Protein AF-X0X5X4-F1 (afdb_monomer)

Radius of gyration: 21.19 Å; Cα contacts (8 Å, |Δi|>4): 234; chains: 1; bounding box: 70×45×51 Å

Foldseek 3Di:
DVVLLVVLLVVLLVLLCCVLVVLLVVLVPDPPPDDDVCVVVVVVVVVVSVLSLVCLAPPNVLLVLLVSCLVSVLLSLLLVLLCVQLVCLVVCVVVVQVVDPPCVVVVVVVSLVVSLVVSLVSSVSSNVSSVVSSVVSNCVPPVDHDPVPDDPVSVVLSVLSSVLSSVLSSVLSVQLNVQSVVVSHSCRSNVVSVCLVVVLVVLCLVQCPPPDPSVCVNCPHSVNVSVVSSQSSGDPPHGDCPPDPDSD

Mean predicted aligned error: 7.36 Å

Sequence (248 aa):
KRRMTWILLAVLIGWFCITTVGGYTNVSRGPDDRPAAEFEREFESLEEWEASKAAFQFPLAFPHIFSIAQGIGTVLLIILVAAMVGNEYRWGTVGQMLTRRGARFYYLGAKLLALIIVALIGLVFSLIVGVIIISITSSLLTGSINWAFISTSFVWEVVLMFGRTIFGLLPYMLLAAMLAIIGRSALAGTAGGLVCYFVEGIASAILGGGSGWSGRIPHYLISHNVYAIMSLNQLNGVAFGAAPMGFG

InterPro domains:
  IPR024295 Protein of unknown function DUF2705 [PF10920] (64-238)

pLDDT: mean 85.03, std 13.85, range [31.19, 97.81]

Secondary structure (DSSP, 8-state):
-THHHHHHHHHHHHHHHHHHHHHHHHHHS-STTS-GGGHHHHHHHHHHHHHHHHHTSTTTHHHHHHHHHHHHHHHHHHHHHHHHHHHHHHTTHHHHHHTSTT-HHHHHHHHHHHHHHHHHHHHHHHHHHHHHHHHHHHHHHHSS---TT--HHHHHHHHHHHHHHHHHHHHHHHHHHHHHHHTTSHHHHHHHHHHHHHHHHHHHHHHHT--TTGGGGGGGSHHHHHHHHHTT--BTTB-TT-S--S--

Organism: NCBI:txid412755

Structure (mmCIF, N/CA/C/O backbone):
data_AF-X0X5X4-F1
#
_entry.id   AF-X0X5X4-F1
#
loop_
_atom_site.group_PDB
_atom_site.id
_atom_site.type_symbol
_atom_site.label_atom_id
_atom_site.label_alt_id
_atom_site.label_comp_id
_atom_site.label_asym_id
_atom_site.label_entity_id
_atom_site.label_seq_id
_atom_site.pdbx_PDB_ins_code
_atom_site.Cartn_x
_atom_site.Cartn_y
_atom_site.Cartn_z
_atom_site.occupancy
_atom_site.B_iso_or_equiv
_atom_site.auth_seq_id
_atom_site.auth_comp_id
_atom_site.auth_asym_id
_atom_site.auth_atom_id
_atom_site.pdbx_PDB_model_num
ATOM 1 N N . LYS A 1 1 ? -11.820 20.284 8.842 1.00 59.59 1 LYS A N 1
ATOM 2 C CA . LYS A 1 1 ? -11.737 18.816 8.610 1.00 59.59 1 LYS A CA 1
ATOM 3 C C . LYS A 1 1 ? -11.224 18.429 7.214 1.00 59.59 1 LYS A C 1
ATOM 5 O O . LYS A 1 1 ? -10.404 17.531 7.160 1.00 59.59 1 LYS A O 1
ATOM 10 N N . ARG A 1 2 ? -11.578 19.129 6.116 1.00 65.06 2 ARG A N 1
ATOM 11 C CA . ARG A 1 2 ? -11.062 18.837 4.750 1.00 65.06 2 ARG A CA 1
ATOM 12 C C . ARG A 1 2 ? -9.529 18.863 4.601 1.00 65.06 2 ARG A C 1
ATOM 14 O O . ARG A 1 2 ? -9.002 18.178 3.741 1.00 65.06 2 ARG A O 1
ATOM 21 N N . ARG A 1 3 ? -8.811 19.600 5.459 1.00 81.50 3 ARG A N 1
ATOM 22 C CA . ARG A 1 3 ? -7.342 19.720 5.405 1.00 81.50 3 ARG A CA 1
ATOM 23 C C . ARG A 1 3 ? -6.602 18.383 5.563 1.00 81.50 3 ARG A C 1
ATOM 25 O O . ARG A 1 3 ? -5.551 18.224 4.969 1.00 81.50 3 ARG A O 1
ATOM 32 N N . MET A 1 4 ? -7.156 17.416 6.300 1.00 82.38 4 MET A N 1
ATOM 33 C CA . MET A 1 4 ? -6.465 16.144 6.552 1.00 82.38 4 MET A CA 1
ATOM 34 C C . MET A 1 4 ? -6.366 15.266 5.297 1.00 82.38 4 MET A C 1
ATOM 36 O O . MET A 1 4 ? -5.296 14.749 5.008 1.00 82.38 4 MET A O 1
ATOM 40 N N . THR A 1 5 ? -7.443 15.149 4.514 1.00 83.31 5 THR A N 1
ATOM 41 C CA . THR A 1 5 ? -7.434 14.369 3.264 1.00 83.31 5 THR A CA 1
ATOM 42 C C . THR A 1 5 ? -6.455 14.950 2.244 1.00 83.31 5 THR A C 1
ATOM 44 O O . THR A 1 5 ? -5.722 14.198 1.615 1.00 83.31 5 THR A O 1
ATOM 47 N N . TRP A 1 6 ? -6.382 16.281 2.132 1.00 86.94 6 TRP A N 1
ATOM 48 C CA . TRP A 1 6 ? -5.420 16.948 1.248 1.00 86.94 6 TRP A CA 1
ATOM 49 C C . TRP A 1 6 ? -3.969 16.725 1.669 1.00 86.94 6 TRP A C 1
ATOM 51 O O . TRP A 1 6 ? -3.126 16.517 0.806 1.00 86.94 6 TRP A O 1
ATOM 61 N N . ILE A 1 7 ? -3.682 16.720 2.975 1.00 90.12 7 ILE A N 1
ATOM 62 C CA . ILE A 1 7 ? -2.336 16.414 3.479 1.00 90.12 7 ILE A CA 1
ATOM 63 C C . ILE A 1 7 ? -1.953 14.976 3.121 1.00 90.12 7 ILE A C 1
ATOM 65 O O . ILE A 1 7 ? -0.864 14.755 2.607 1.00 90.12 7 ILE A O 1
ATOM 69 N N . LEU A 1 8 ? -2.847 14.005 3.328 1.00 88.06 8 LEU A N 1
ATOM 70 C CA . LEU A 1 8 ? -2.572 12.606 2.979 1.00 88.06 8 LEU A CA 1
ATOM 71 C C . LEU A 1 8 ? -2.352 12.424 1.474 1.00 88.06 8 LEU A C 1
ATOM 73 O O . LEU A 1 8 ? -1.446 11.703 1.072 1.00 88.06 8 LEU A O 1
ATOM 77 N N . LEU A 1 9 ? -3.140 13.113 0.648 1.00 87.12 9 LEU A N 1
ATOM 78 C CA . LEU A 1 9 ? -2.985 13.088 -0.804 1.00 87.12 9 LEU A CA 1
ATOM 79 C C . LEU A 1 9 ? -1.654 13.730 -1.229 1.00 87.12 9 LEU A C 1
ATOM 81 O O . LEU A 1 9 ? -0.946 13.169 -2.057 1.00 87.12 9 LEU A O 1
ATOM 85 N N . ALA A 1 10 ? -1.263 14.850 -0.618 1.00 90.88 10 ALA A N 1
ATOM 86 C CA . ALA A 1 10 ? 0.033 15.478 -0.869 1.00 90.88 10 ALA A CA 1
ATOM 87 C C . ALA A 1 10 ? 1.207 14.569 -0.465 1.00 90.88 10 ALA A C 1
ATOM 89 O O . ALA A 1 10 ? 2.183 14.480 -1.204 1.00 90.88 10 ALA A O 1
ATOM 90 N N . VAL A 1 11 ? 1.099 13.857 0.663 1.00 92.00 11 VAL A N 1
ATOM 91 C CA . VAL A 1 11 ? 2.102 12.867 1.092 1.00 92.00 11 VAL A CA 1
ATOM 92 C C . VAL A 1 11 ? 2.172 11.698 0.108 1.00 92.00 11 VAL A C 1
ATOM 94 O O . VAL A 1 11 ? 3.271 11.291 -0.256 1.00 92.00 11 VAL A O 1
ATOM 97 N N . LEU A 1 12 ? 1.026 11.199 -0.368 1.00 89.44 12 LEU A N 1
ATOM 98 C CA . LEU A 1 12 ? 0.969 10.143 -1.380 1.00 89.44 12 LEU A CA 1
ATOM 99 C C . LEU A 1 12 ? 1.686 10.572 -2.669 1.00 89.44 12 LEU A C 1
ATOM 101 O O . LEU A 1 12 ? 2.553 9.850 -3.151 1.00 89.44 12 LEU A O 1
ATOM 105 N N . ILE A 1 13 ? 1.362 11.759 -3.194 1.00 89.19 13 ILE A N 1
ATOM 106 C CA . ILE A 1 13 ? 2.003 12.306 -4.399 1.00 89.19 13 ILE A CA 1
ATOM 107 C C . ILE A 1 13 ? 3.500 12.510 -4.164 1.00 89.19 13 ILE A C 1
ATOM 109 O O . ILE A 1 13 ? 4.306 12.092 -4.989 1.00 89.19 13 ILE A O 1
ATOM 113 N N . GLY A 1 14 ? 3.884 13.120 -3.040 1.00 90.75 14 GLY A N 1
ATOM 114 C CA . GLY A 1 14 ? 5.286 13.356 -2.702 1.00 90.75 14 GLY A CA 1
ATOM 115 C C . GLY A 1 14 ? 6.089 12.058 -2.651 1.00 90.75 14 GLY A C 1
ATOM 116 O O . GLY A 1 14 ? 7.172 11.987 -3.225 1.00 90.75 14 GLY A O 1
ATOM 117 N N . TRP A 1 15 ? 5.529 11.008 -2.047 1.00 90.94 15 TRP A N 1
ATOM 118 C CA . TRP A 1 15 ? 6.142 9.682 -2.018 1.00 90.94 15 TRP A CA 1
ATOM 119 C C . TRP A 1 15 ? 6.286 9.071 -3.418 1.00 90.94 15 TRP A C 1
ATOM 121 O O . TRP A 1 15 ? 7.349 8.552 -3.761 1.00 90.94 15 TRP A O 1
ATOM 131 N N . PHE A 1 16 ? 5.252 9.181 -4.256 1.00 87.56 16 PHE A N 1
ATOM 132 C CA . PHE A 1 16 ? 5.303 8.761 -5.661 1.00 87.56 16 PHE A CA 1
ATOM 133 C C . PHE A 1 16 ? 6.403 9.483 -6.445 1.00 87.56 16 PHE A C 1
ATOM 135 O O . PHE A 1 16 ? 7.170 8.847 -7.170 1.00 87.56 16 PHE A O 1
ATOM 142 N N . CYS A 1 17 ? 6.515 10.800 -6.273 1.00 88.44 17 CYS A N 1
ATOM 143 C CA . CYS A 1 17 ? 7.558 11.595 -6.908 1.00 88.44 17 CYS A CA 1
ATOM 144 C C . CYS A 1 17 ? 8.949 11.161 -6.436 1.00 88.44 17 CYS A C 1
ATOM 146 O O . CYS A 1 17 ? 9.813 10.910 -7.267 1.00 88.44 17 CYS A O 1
ATOM 148 N N . ILE A 1 18 ? 9.164 11.024 -5.123 1.00 90.12 18 ILE A N 1
ATOM 149 C CA . ILE A 1 18 ? 10.467 10.645 -4.555 1.00 90.12 18 ILE A CA 1
ATOM 150 C C . ILE A 1 18 ? 10.909 9.270 -5.061 1.00 90.12 18 ILE A C 1
ATOM 152 O O . ILE A 1 18 ? 12.043 9.120 -5.507 1.00 90.12 18 ILE A O 1
ATOM 156 N N . THR A 1 19 ? 10.021 8.277 -5.024 1.00 86.00 19 THR A N 1
ATOM 157 C CA . THR A 1 19 ? 10.340 6.904 -5.450 1.00 86.00 19 THR A CA 1
ATOM 158 C C . THR A 1 19 ? 10.612 6.815 -6.949 1.00 86.00 19 THR A C 1
ATOM 160 O O . THR A 1 19 ? 11.593 6.197 -7.355 1.00 86.00 19 THR A O 1
ATOM 163 N N . THR A 1 20 ? 9.808 7.487 -7.775 1.00 83.44 20 THR A N 1
ATOM 164 C CA . THR A 1 20 ? 9.979 7.442 -9.235 1.00 83.44 20 THR A CA 1
ATOM 165 C C . THR A 1 20 ? 11.188 8.254 -9.699 1.00 83.44 20 THR A C 1
ATOM 167 O O . THR A 1 20 ? 11.933 7.797 -10.561 1.00 83.44 20 THR A O 1
ATOM 170 N N . VAL A 1 21 ? 11.437 9.429 -9.109 1.00 85.19 21 VAL A N 1
ATOM 171 C CA . VAL A 1 21 ? 12.638 10.231 -9.402 1.00 85.19 21 VAL A CA 1
ATOM 172 C C . VAL A 1 21 ? 13.891 9.521 -8.895 1.00 85.19 21 VAL A C 1
ATOM 174 O O . VAL A 1 21 ? 14.878 9.451 -9.619 1.00 85.19 21 VAL A O 1
ATOM 177 N N . GLY A 1 22 ? 13.857 8.943 -7.691 1.00 84.56 22 GLY A N 1
ATOM 178 C CA . GLY A 1 22 ? 14.954 8.128 -7.168 1.00 84.56 22 GLY A CA 1
ATOM 179 C C . GLY A 1 22 ? 15.288 6.967 -8.106 1.00 84.56 22 GLY A C 1
ATOM 180 O O . GLY A 1 22 ? 16.438 6.835 -8.525 1.00 84.56 22 GLY A O 1
ATOM 181 N N . GLY A 1 23 ? 14.267 6.211 -8.521 1.00 82.25 23 GLY A N 1
ATOM 182 C CA . GLY A 1 23 ? 14.382 5.144 -9.516 1.00 82.25 23 GLY A CA 1
ATOM 183 C C . GLY A 1 23 ? 14.966 5.621 -10.845 1.00 82.25 23 GLY A C 1
ATOM 184 O O . GLY A 1 23 ? 15.941 5.044 -11.317 1.00 82.25 23 GLY A O 1
ATOM 185 N N . TYR A 1 24 ? 14.462 6.734 -11.389 1.00 83.06 24 TYR A N 1
ATOM 186 C CA . TYR A 1 24 ? 15.015 7.370 -12.589 1.00 83.06 24 TYR A CA 1
ATOM 187 C C . TYR A 1 24 ? 16.506 7.682 -12.437 1.00 83.06 24 TYR A C 1
ATOM 189 O O . TYR A 1 24 ? 17.289 7.321 -13.306 1.00 83.06 24 TYR A O 1
ATOM 197 N N . THR A 1 25 ? 16.919 8.319 -11.335 1.00 83.38 25 THR A N 1
ATOM 198 C CA . THR A 1 25 ? 18.332 8.684 -11.149 1.00 83.38 25 THR A CA 1
ATOM 199 C C . THR A 1 25 ? 19.240 7.472 -10.987 1.00 83.38 25 THR A C 1
ATOM 201 O O . THR A 1 25 ? 20.413 7.544 -11.344 1.00 83.38 25 THR A O 1
ATOM 204 N N . ASN A 1 26 ? 18.725 6.372 -10.436 1.00 81.00 26 ASN A N 1
ATOM 205 C CA . ASN A 1 26 ? 19.465 5.120 -10.386 1.00 81.00 26 ASN A CA 1
ATOM 206 C C . ASN A 1 26 ? 19.627 4.575 -11.803 1.00 81.00 26 ASN A C 1
ATOM 208 O O . ASN A 1 26 ? 20.758 4.368 -12.210 1.00 81.00 26 ASN A O 1
ATOM 212 N N . VAL A 1 27 ? 18.536 4.495 -12.572 1.00 80.88 27 VAL A N 1
ATOM 213 C CA . VAL A 1 27 ? 18.475 3.982 -13.955 1.00 80.88 27 VAL A CA 1
ATOM 214 C C . VAL A 1 27 ? 19.132 4.901 -15.004 1.00 80.88 27 VAL A C 1
ATOM 216 O O . VAL A 1 27 ? 19.385 4.495 -16.132 1.00 80.88 27 VAL A O 1
ATOM 219 N N . SER A 1 28 ? 19.436 6.158 -14.691 1.00 79.25 28 SER A N 1
ATOM 220 C CA . SER A 1 28 ? 20.131 7.051 -15.630 1.00 79.25 28 SER A CA 1
ATOM 221 C C . SER A 1 28 ? 21.657 6.992 -15.509 1.00 79.25 28 SER A C 1
ATOM 223 O O . SER A 1 28 ? 22.352 7.429 -16.419 1.00 79.25 28 SER A O 1
ATOM 225 N N . ARG A 1 29 ? 22.195 6.500 -14.385 1.00 75.81 29 ARG A N 1
ATOM 226 C CA . ARG A 1 29 ? 23.642 6.434 -14.102 1.00 75.81 29 ARG A CA 1
ATOM 227 C C . ARG A 1 29 ? 24.253 5.117 -14.599 1.00 75.81 29 ARG A C 1
ATOM 229 O O . ARG A 1 29 ? 24.779 4.372 -13.787 1.00 75.81 29 ARG A O 1
ATOM 236 N N . GLY A 1 30 ? 24.099 4.808 -15.888 1.00 65.19 30 GLY A N 1
ATOM 237 C CA . GLY A 1 30 ? 24.471 3.511 -16.472 1.00 65.19 30 GLY A CA 1
ATOM 238 C C . GLY A 1 30 ? 25.868 2.980 -16.092 1.00 65.19 30 GLY A C 1
ATOM 239 O O . GLY A 1 30 ? 26.719 3.746 -15.645 1.00 65.19 30 GLY A O 1
ATOM 240 N N . PRO A 1 31 ? 26.117 1.670 -16.270 1.00 64.75 31 PRO A N 1
ATOM 241 C CA . PRO A 1 31 ? 27.340 0.990 -15.819 1.00 64.75 31 PRO A CA 1
ATOM 242 C C . PRO A 1 31 ? 28.661 1.398 -16.516 1.00 64.75 31 PRO A C 1
ATOM 244 O O . PRO A 1 31 ? 29.696 0.809 -16.219 1.00 64.75 31 PRO A O 1
ATOM 247 N N . ASP A 1 32 ? 28.669 2.431 -17.365 1.00 62.19 32 ASP A N 1
ATOM 248 C CA . ASP A 1 32 ? 29.741 2.777 -18.320 1.00 62.19 32 ASP A CA 1
ATOM 249 C C . ASP A 1 32 ? 31.095 3.248 -17.716 1.00 62.19 32 ASP A C 1
ATOM 251 O O . ASP A 1 32 ? 32.032 3.531 -18.460 1.00 62.19 32 ASP A O 1
ATOM 255 N N . ASP A 1 33 ? 31.258 3.312 -16.388 1.00 58.19 33 ASP A N 1
ATOM 256 C CA . ASP A 1 33 ? 32.437 3.912 -15.725 1.00 58.19 33 ASP A CA 1
ATOM 257 C C . ASP A 1 33 ? 33.496 2.902 -15.197 1.00 58.19 33 ASP A C 1
ATOM 259 O O . ASP A 1 33 ? 34.293 3.260 -14.320 1.00 58.19 33 ASP A O 1
ATOM 263 N N . ARG A 1 34 ? 33.547 1.632 -15.653 1.00 55.50 34 ARG A N 1
ATOM 264 C CA . ARG A 1 34 ? 34.393 0.590 -15.002 1.00 55.50 34 ARG A CA 1
ATOM 265 C C . ARG A 1 34 ? 35.282 -0.274 -15.926 1.00 55.50 34 ARG A C 1
ATOM 267 O O . ARG A 1 34 ? 34.952 -0.489 -17.086 1.00 55.50 34 ARG A O 1
ATOM 274 N N . PRO A 1 35 ? 36.457 -0.745 -15.440 1.00 57.62 35 PRO A N 1
ATOM 275 C CA . PRO A 1 35 ? 37.464 -1.445 -16.251 1.00 57.62 35 PRO A CA 1
ATOM 276 C C . PRO A 1 35 ? 37.133 -2.921 -16.576 1.00 57.62 35 PRO A C 1
ATOM 278 O O . PRO A 1 35 ? 36.550 -3.644 -15.775 1.00 57.62 35 PRO A O 1
ATOM 281 N N . ALA A 1 36 ? 37.642 -3.399 -17.722 1.00 56.72 36 ALA A N 1
ATOM 282 C CA . ALA A 1 36 ? 37.318 -4.656 -18.427 1.00 56.72 36 ALA A CA 1
ATOM 283 C C . ALA A 1 36 ? 37.452 -6.008 -17.674 1.00 56.72 36 ALA A C 1
ATOM 285 O O . ALA A 1 36 ? 37.100 -7.046 -18.228 1.00 56.72 36 ALA A O 1
ATOM 286 N N . ALA A 1 37 ? 37.955 -6.042 -16.436 1.00 59.00 37 ALA A N 1
ATOM 287 C CA . ALA A 1 37 ? 38.021 -7.273 -15.633 1.00 59.00 37 ALA A CA 1
ATOM 288 C C . ALA A 1 37 ? 36.667 -7.652 -14.997 1.00 59.00 37 ALA A C 1
ATOM 290 O O . ALA A 1 37 ? 36.532 -8.730 -14.421 1.00 59.00 37 ALA A O 1
ATOM 291 N N . GLU A 1 38 ? 35.672 -6.769 -15.089 1.00 60.84 38 GLU A N 1
ATOM 292 C CA . GLU A 1 38 ? 34.339 -6.955 -14.515 1.00 60.84 38 GLU A CA 1
ATOM 293 C C . GLU A 1 38 ? 33.335 -7.606 -15.485 1.00 60.84 38 GLU A C 1
ATOM 295 O O . GLU A 1 38 ? 32.228 -7.892 -15.058 1.00 60.84 38 GLU A O 1
ATOM 300 N N . PHE A 1 39 ? 33.721 -7.944 -16.723 1.00 59.12 39 PHE A N 1
ATOM 301 C CA . PHE A 1 39 ? 32.821 -8.301 -17.840 1.00 59.12 39 PHE A CA 1
ATOM 302 C C . PHE A 1 39 ? 31.818 -9.458 -17.590 1.00 59.12 39 PHE A C 1
ATOM 304 O O . PHE A 1 39 ? 30.692 -9.425 -18.076 1.00 59.12 39 PHE A O 1
ATOM 311 N N . GLU A 1 40 ? 32.176 -10.486 -16.811 1.00 60.00 40 GLU A N 1
ATOM 312 C CA . GLU A 1 40 ? 31.228 -11.562 -16.437 1.00 60.00 40 GLU A CA 1
ATOM 313 C C . GLU A 1 40 ? 30.228 -11.116 -15.358 1.00 60.00 40 GLU A C 1
ATOM 315 O O . GLU A 1 40 ? 29.047 -11.440 -15.440 1.00 60.00 40 GLU A O 1
ATOM 320 N N . ARG A 1 41 ? 30.675 -10.307 -14.384 1.00 61.97 41 ARG A N 1
ATOM 321 C CA . ARG A 1 41 ? 29.776 -9.639 -13.421 1.00 61.97 41 ARG A CA 1
ATOM 322 C C . ARG A 1 41 ? 28.966 -8.530 -14.098 1.00 61.97 41 ARG A C 1
ATOM 324 O O . ARG A 1 41 ? 27.877 -8.197 -13.644 1.00 61.97 41 ARG A O 1
ATOM 331 N N . GLU A 1 42 ? 29.502 -7.970 -15.179 1.00 63.22 42 GLU A N 1
ATOM 332 C CA . GLU A 1 42 ? 28.878 -6.954 -16.014 1.00 63.22 42 GLU A CA 1
ATOM 333 C C . GLU A 1 42 ? 27.651 -7.536 -16.706 1.00 63.22 42 GLU A C 1
ATOM 335 O O . GLU A 1 42 ? 26.594 -6.934 -16.604 1.00 63.22 42 GLU A O 1
ATOM 340 N N . PHE A 1 43 ? 27.740 -8.733 -17.297 1.00 62.19 43 PHE A N 1
ATOM 341 C CA . PHE A 1 43 ? 26.596 -9.371 -17.958 1.00 62.19 43 PHE A CA 1
ATOM 342 C C . PHE A 1 43 ? 25.407 -9.589 -17.006 1.00 62.19 43 PHE A C 1
ATOM 344 O O . PHE A 1 43 ? 24.282 -9.230 -17.349 1.00 62.19 43 PHE A O 1
ATOM 351 N N . GLU A 1 44 ? 25.661 -10.079 -15.786 1.00 68.00 44 GLU A N 1
ATOM 352 C CA . GLU A 1 44 ? 24.630 -10.208 -14.742 1.00 68.00 44 GLU A CA 1
ATOM 353 C C . GLU A 1 44 ? 24.087 -8.831 -14.317 1.00 68.00 44 GLU A C 1
ATOM 355 O O . GLU A 1 44 ? 22.876 -8.620 -14.268 1.00 68.00 44 GLU A O 1
ATOM 360 N N . SER A 1 45 ? 24.964 -7.844 -14.095 1.00 69.88 45 SER A N 1
ATOM 361 C CA . SER A 1 45 ? 24.545 -6.490 -13.702 1.00 69.88 45 SER A CA 1
ATOM 362 C C . SER A 1 45 ? 23.804 -5.719 -14.804 1.00 69.88 45 SER A C 1
ATOM 364 O O . SER A 1 45 ? 22.974 -4.863 -14.501 1.00 69.88 45 SER A O 1
ATOM 366 N N . LEU A 1 46 ? 24.087 -6.012 -16.077 1.00 73.69 46 LEU A N 1
ATOM 367 C CA . LEU A 1 46 ? 23.438 -5.425 -17.247 1.00 73.69 46 LEU A CA 1
ATOM 368 C C . LEU A 1 46 ? 22.029 -5.988 -17.404 1.00 73.69 46 LEU A C 1
ATOM 370 O O . LEU A 1 46 ? 21.097 -5.219 -17.631 1.00 73.69 46 LEU A O 1
ATOM 374 N N . GLU A 1 47 ? 21.851 -7.296 -17.215 1.00 76.19 47 GLU A N 1
ATOM 375 C CA . GLU A 1 47 ? 20.527 -7.923 -17.219 1.00 76.19 47 GLU A CA 1
ATOM 376 C C . GLU A 1 47 ? 19.656 -7.374 -16.073 1.00 76.19 47 GLU A C 1
ATOM 378 O O . GLU A 1 47 ? 18.512 -6.959 -16.288 1.00 76.19 47 GLU A O 1
ATOM 383 N N . GLU A 1 48 ? 20.216 -7.260 -14.864 1.00 76.75 48 GLU A N 1
ATOM 384 C CA . GLU A 1 48 ? 19.545 -6.641 -13.711 1.00 76.75 48 GLU A CA 1
ATOM 385 C C . GLU A 1 48 ? 19.209 -5.159 -13.944 1.00 76.75 48 GLU A C 1
ATOM 387 O O . GLU A 1 48 ? 18.139 -4.666 -13.555 1.00 76.75 48 GLU A O 1
ATOM 392 N N . TRP A 1 49 ? 20.117 -4.431 -14.592 1.00 73.88 49 TRP A N 1
ATOM 393 C CA . TRP A 1 49 ? 19.937 -3.034 -14.956 1.00 73.88 49 TRP A CA 1
ATOM 394 C C . TRP A 1 49 ? 18.827 -2.843 -15.985 1.00 73.88 49 TRP A C 1
ATOM 396 O O . TRP A 1 49 ? 17.974 -1.967 -15.819 1.00 73.88 49 TRP A O 1
ATOM 406 N N . GLU A 1 50 ? 18.804 -3.662 -17.033 1.00 78.31 50 GLU A N 1
ATOM 407 C CA . GLU A 1 50 ? 17.771 -3.630 -18.063 1.00 78.31 50 GLU A CA 1
ATOM 408 C C . GLU A 1 50 ? 16.403 -3.990 -17.483 1.00 78.31 50 GLU A C 1
ATOM 410 O O . GLU A 1 50 ? 15.423 -3.290 -17.757 1.00 78.31 50 GLU A O 1
ATOM 415 N N . ALA A 1 51 ? 16.337 -4.993 -16.603 1.00 77.81 51 ALA A N 1
ATOM 416 C CA . ALA A 1 51 ? 15.120 -5.335 -15.872 1.00 77.81 51 ALA A CA 1
ATOM 417 C C . ALA A 1 51 ? 14.636 -4.165 -14.996 1.00 77.81 51 ALA A C 1
ATOM 419 O O . ALA A 1 51 ? 13.452 -3.805 -15.013 1.00 77.81 51 ALA A O 1
ATOM 420 N N . SER A 1 52 ? 15.558 -3.511 -14.284 1.00 77.50 52 SER A N 1
ATOM 421 C CA . SER A 1 52 ? 15.268 -2.322 -13.474 1.00 77.50 52 SER A CA 1
ATOM 422 C C . SER A 1 52 ? 14.811 -1.143 -14.332 1.00 77.50 52 SER A C 1
ATOM 424 O O . SER A 1 52 ? 13.890 -0.423 -13.956 1.00 77.50 52 SER A O 1
ATOM 426 N N . LYS A 1 53 ? 15.399 -0.948 -15.514 1.00 81.00 53 LYS A N 1
ATOM 427 C CA . LYS A 1 53 ? 15.006 0.099 -16.461 1.00 81.00 53 LYS A CA 1
ATOM 428 C C . LYS A 1 53 ? 13.615 -0.148 -17.027 1.00 81.00 53 LYS A C 1
ATOM 430 O O . LYS A 1 53 ? 12.794 0.772 -17.054 1.00 81.00 53 LYS A O 1
ATOM 435 N N . ALA A 1 54 ? 13.332 -1.384 -17.427 1.00 81.81 54 ALA A N 1
ATOM 436 C CA . ALA A 1 54 ? 12.044 -1.795 -17.967 1.00 81.81 54 ALA A CA 1
ATOM 437 C C . ALA A 1 54 ? 10.910 -1.580 -16.949 1.00 81.81 54 ALA A C 1
ATOM 439 O O . ALA A 1 54 ? 9.822 -1.139 -17.315 1.00 81.81 54 ALA A O 1
ATOM 440 N N . ALA A 1 55 ? 11.192 -1.774 -15.657 1.00 79.50 55 ALA A N 1
ATOM 441 C CA . ALA A 1 55 ? 10.271 -1.508 -14.555 1.00 79.50 55 ALA A CA 1
ATOM 442 C C . ALA A 1 55 ? 9.786 -0.042 -14.452 1.00 79.50 55 ALA A C 1
ATOM 444 O O . ALA A 1 55 ? 8.689 0.203 -13.949 1.00 79.50 55 ALA A O 1
ATOM 445 N N . PHE A 1 56 ? 10.550 0.935 -14.953 1.00 82.31 56 PHE A N 1
ATOM 446 C CA . PHE A 1 56 ? 10.150 2.353 -14.989 1.00 82.31 56 PHE A CA 1
ATOM 447 C C . PHE A 1 56 ? 9.611 2.799 -16.357 1.00 82.31 56 PHE A C 1
ATOM 449 O O . PHE A 1 56 ? 9.421 3.995 -16.594 1.00 82.31 56 PHE A O 1
ATOM 456 N N . GLN A 1 57 ? 9.345 1.855 -17.261 1.00 84.88 57 GLN A N 1
ATOM 457 C CA . GLN A 1 57 ? 8.827 2.114 -18.599 1.00 84.88 57 GLN A CA 1
ATOM 458 C C . GLN A 1 57 ? 7.480 1.423 -18.817 1.00 84.88 57 GLN A C 1
ATOM 460 O O . GLN A 1 57 ? 7.146 0.414 -18.192 1.00 84.88 57 GLN A O 1
ATOM 465 N N . PHE A 1 58 ? 6.670 1.974 -19.719 1.00 84.62 58 PHE A N 1
ATOM 466 C CA . PHE A 1 58 ? 5.462 1.278 -20.139 1.00 84.62 58 PHE A CA 1
ATOM 467 C C . PHE A 1 58 ? 5.811 0.060 -21.004 1.00 84.62 58 PHE A C 1
ATOM 469 O O . PHE A 1 58 ? 6.706 0.159 -21.843 1.00 84.62 58 PHE A O 1
ATOM 476 N N . PRO A 1 59 ? 5.096 -1.069 -20.847 1.00 84.06 59 PRO A N 1
ATOM 477 C CA . PRO A 1 59 ? 3.938 -1.287 -19.966 1.00 84.06 59 PRO A CA 1
ATOM 478 C C . PRO A 1 59 ? 4.278 -1.743 -18.533 1.00 84.06 59 PRO A C 1
ATOM 480 O O . PRO A 1 59 ? 3.406 -1.712 -17.671 1.00 84.06 59 PRO A O 1
ATOM 483 N N . LEU A 1 60 ? 5.513 -2.154 -18.243 1.00 85.50 60 LEU A N 1
ATOM 484 C CA . LEU A 1 60 ? 5.882 -2.844 -16.993 1.00 85.50 60 LEU A CA 1
ATOM 485 C C . LEU A 1 60 ? 5.831 -1.974 -15.726 1.00 85.50 60 LEU A C 1
ATOM 487 O O . LEU A 1 60 ? 5.895 -2.490 -14.613 1.00 85.50 60 LEU A O 1
ATOM 491 N N . ALA A 1 61 ? 5.632 -0.670 -15.871 1.00 87.31 61 ALA A N 1
ATOM 492 C CA . ALA A 1 61 ? 5.516 0.252 -14.753 1.00 87.31 61 ALA A CA 1
ATOM 493 C C . ALA A 1 61 ? 4.179 0.182 -13.981 1.00 87.31 61 ALA A C 1
ATOM 495 O O . ALA A 1 61 ? 4.089 0.715 -12.878 1.00 87.31 61 ALA A O 1
ATOM 496 N N . PHE A 1 62 ? 3.126 -0.475 -14.486 1.00 90.31 62 PHE A N 1
ATOM 497 C CA . PHE A 1 62 ? 1.854 -0.584 -13.742 1.00 90.31 62 PHE A CA 1
ATOM 498 C C . PHE A 1 62 ? 1.975 -1.387 -12.435 1.00 90.31 62 PHE A C 1
ATOM 500 O O . PHE A 1 62 ? 1.559 -0.869 -11.394 1.00 90.31 62 PHE A O 1
ATOM 507 N N . PRO A 1 63 ? 2.572 -2.595 -12.423 1.00 90.38 63 PRO A N 1
ATOM 508 C CA . PRO A 1 63 ? 2.903 -3.293 -11.183 1.00 90.38 63 PRO A CA 1
ATOM 509 C C . PRO A 1 63 ? 3.665 -2.429 -10.168 1.00 90.38 63 PRO A C 1
ATOM 511 O O . PRO A 1 63 ? 3.346 -2.459 -8.979 1.00 90.38 63 PRO A O 1
ATOM 514 N N . HIS A 1 64 ? 4.606 -1.598 -10.632 1.00 88.88 64 HIS A N 1
ATOM 515 C CA . HIS A 1 64 ? 5.327 -0.646 -9.785 1.00 88.88 64 HIS A CA 1
ATOM 516 C C . HIS A 1 64 ? 4.384 0.368 -9.123 1.00 88.88 64 HIS A C 1
ATOM 518 O O . HIS A 1 64 ? 4.442 0.559 -7.908 1.00 88.88 64 HIS A O 1
ATOM 524 N N . ILE A 1 65 ? 3.475 0.980 -9.899 1.00 91.88 65 ILE A N 1
ATOM 525 C CA . ILE A 1 65 ? 2.462 1.918 -9.383 1.00 91.88 65 ILE A CA 1
ATOM 526 C C . ILE A 1 65 ? 1.655 1.255 -8.269 1.00 91.88 65 ILE A C 1
ATOM 528 O O . ILE A 1 65 ? 1.506 1.834 -7.194 1.00 91.88 65 ILE A O 1
ATOM 532 N N . PHE A 1 66 ? 1.143 0.045 -8.507 1.00 93.75 66 PHE A N 1
ATOM 533 C CA . PHE A 1 66 ? 0.329 -0.669 -7.523 1.00 93.75 66 PHE A CA 1
ATOM 534 C C . PHE A 1 66 ? 1.136 -1.104 -6.296 1.00 93.75 66 PHE A C 1
ATOM 536 O O . PHE A 1 66 ? 0.603 -1.081 -5.190 1.00 93.75 66 PHE A O 1
ATOM 543 N N . SER A 1 67 ? 2.414 -1.453 -6.459 1.00 91.56 67 SER A N 1
ATOM 544 C CA . SER A 1 67 ? 3.317 -1.773 -5.348 1.00 91.56 67 SER A CA 1
ATOM 545 C C . SER A 1 67 ? 3.563 -0.555 -4.451 1.00 91.56 67 SER A C 1
ATOM 547 O O . SER A 1 67 ? 3.381 -0.631 -3.232 1.00 91.56 67 SER A O 1
ATOM 549 N N . ILE A 1 68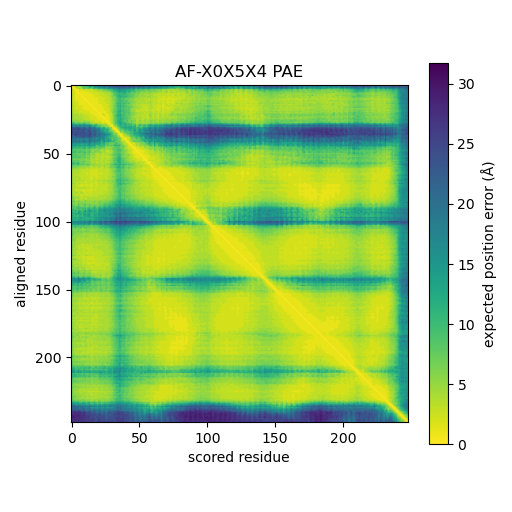 ? 3.862 0.609 -5.045 1.00 90.00 68 ILE A N 1
ATOM 550 C CA . ILE A 1 68 ? 3.989 1.867 -4.297 1.00 90.00 68 ILE A CA 1
ATOM 551 C C . ILE A 1 68 ? 2.664 2.199 -3.610 1.00 90.00 68 ILE A C 1
ATOM 553 O O . ILE A 1 68 ? 2.653 2.466 -2.406 1.00 90.00 68 ILE A O 1
ATOM 557 N N . ALA A 1 69 ? 1.554 2.153 -4.355 1.00 93.06 69 ALA A N 1
ATOM 558 C CA . ALA A 1 69 ? 0.217 2.424 -3.836 1.00 93.06 69 ALA A CA 1
ATOM 559 C C . ALA A 1 69 ? -0.109 1.525 -2.640 1.00 93.06 69 ALA A C 1
ATOM 561 O O . ALA A 1 69 ? -0.646 2.008 -1.647 1.00 93.06 69 ALA A O 1
ATOM 562 N N . GLN A 1 70 ? 0.259 0.245 -2.699 1.00 93.44 70 GLN A N 1
ATOM 563 C CA . GLN A 1 70 ? 0.067 -0.692 -1.602 1.00 93.44 70 GLN A CA 1
ATOM 564 C C . GLN A 1 70 ? 0.906 -0.311 -0.381 1.00 93.44 70 GLN A C 1
ATOM 566 O O . GLN A 1 70 ? 0.363 -0.215 0.718 1.00 93.44 70 GLN A O 1
ATOM 571 N N . GLY A 1 71 ? 2.205 -0.058 -0.554 1.00 91.56 71 GLY A N 1
ATOM 572 C CA . GLY A 1 71 ? 3.114 0.235 0.555 1.00 91.56 71 GLY A CA 1
ATOM 573 C C . GLY A 1 71 ? 2.716 1.494 1.328 1.00 91.56 71 GLY A C 1
ATOM 574 O O . GLY A 1 71 ? 2.324 1.425 2.496 1.00 91.56 71 GLY A O 1
ATOM 575 N N . ILE A 1 72 ? 2.772 2.662 0.678 1.00 92.81 72 ILE A N 1
ATOM 576 C CA . ILE A 1 72 ? 2.454 3.927 1.359 1.00 92.81 72 ILE A CA 1
ATOM 577 C C . ILE A 1 72 ? 0.947 4.082 1.592 1.00 92.81 72 ILE A C 1
ATOM 579 O O . ILE A 1 72 ? 0.530 4.638 2.610 1.00 92.81 72 ILE A O 1
ATOM 583 N N . GLY A 1 73 ? 0.112 3.558 0.690 1.00 93.75 73 GLY A N 1
ATOM 584 C CA . GLY A 1 73 ? -1.339 3.631 0.827 1.00 93.75 73 GLY A CA 1
ATOM 585 C C . GLY A 1 73 ? -1.834 2.863 2.042 1.00 93.75 73 GLY A C 1
ATOM 586 O O . GLY A 1 73 ? -2.713 3.374 2.727 1.00 93.75 73 GLY A O 1
ATOM 587 N N . THR A 1 74 ? -1.223 1.724 2.391 1.00 95.75 74 THR A N 1
ATOM 588 C CA . THR A 1 74 ? -1.541 1.000 3.636 1.00 95.75 74 THR A CA 1
ATOM 589 C C . THR A 1 74 ? -1.328 1.890 4.860 1.00 95.75 74 THR A C 1
ATOM 591 O O . THR A 1 74 ? -2.234 2.046 5.680 1.00 95.75 74 THR A O 1
ATOM 594 N N . VAL A 1 75 ? -0.168 2.546 4.958 1.00 96.31 75 VAL A N 1
ATOM 595 C CA . VAL A 1 75 ? 0.179 3.443 6.076 1.00 96.31 75 VAL A CA 1
ATOM 596 C C . VAL A 1 75 ? -0.799 4.618 6.170 1.00 96.31 75 VAL A C 1
ATOM 598 O O . VAL A 1 75 ? -1.355 4.893 7.237 1.00 96.31 75 VAL A O 1
ATOM 601 N N . LEU A 1 76 ? -1.053 5.300 5.050 1.00 95.25 76 LEU A N 1
ATOM 602 C CA . LEU A 1 76 ? -1.971 6.442 5.005 1.00 95.25 76 LEU A CA 1
ATOM 603 C C . LEU A 1 76 ? -3.410 6.025 5.328 1.00 95.25 76 LEU A C 1
ATOM 605 O O . LEU A 1 76 ? -4.123 6.753 6.025 1.00 95.25 76 LEU A O 1
ATOM 609 N N . LEU A 1 77 ? -3.830 4.849 4.858 1.00 95.62 77 LEU A N 1
ATOM 610 C CA . LEU A 1 77 ? -5.161 4.312 5.098 1.00 95.62 77 LEU A CA 1
ATOM 611 C C . LEU A 1 77 ? -5.351 3.935 6.569 1.00 95.62 77 LEU A C 1
ATOM 613 O O . LEU A 1 77 ? -6.381 4.292 7.134 1.00 95.62 77 LEU A O 1
ATOM 617 N N . ILE A 1 78 ? -4.355 3.317 7.217 1.00 97.62 78 ILE A N 1
ATOM 618 C CA . ILE A 1 78 ? -4.368 3.048 8.666 1.00 97.62 78 ILE A CA 1
ATOM 619 C C . ILE A 1 78 ? -4.624 4.345 9.442 1.00 97.62 78 ILE A C 1
ATOM 621 O O . ILE A 1 78 ? -5.550 4.411 10.254 1.00 97.62 78 ILE A O 1
ATOM 625 N N . ILE A 1 79 ? -3.852 5.399 9.156 1.00 96.62 79 ILE A N 1
ATOM 626 C CA . ILE A 1 79 ? -3.969 6.698 9.839 1.00 96.62 79 ILE A CA 1
ATOM 627 C C . ILE A 1 79 ? -5.351 7.317 9.596 1.00 96.62 79 ILE A C 1
ATOM 629 O O . ILE A 1 79 ? -5.992 7.815 10.526 1.00 96.62 79 ILE A O 1
ATOM 633 N N . LEU A 1 80 ? -5.823 7.295 8.349 1.00 95.38 80 LEU A N 1
ATOM 634 C CA . LEU A 1 80 ? -7.106 7.876 7.964 1.00 95.38 80 LEU A CA 1
ATOM 635 C C . LEU A 1 80 ? -8.279 7.154 8.630 1.00 95.38 80 LEU A C 1
ATOM 637 O O . LEU A 1 80 ? -9.158 7.800 9.205 1.00 95.38 80 LEU A O 1
ATOM 641 N 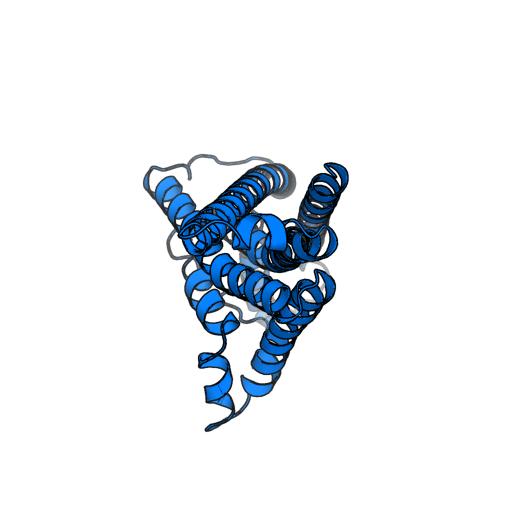N . VAL A 1 81 ? -8.282 5.825 8.573 1.00 96.50 81 VAL A N 1
ATOM 642 C CA . VAL A 1 81 ? -9.320 4.973 9.159 1.00 96.50 81 VAL A CA 1
ATOM 643 C C . VAL A 1 81 ? -9.349 5.154 10.669 1.00 96.50 81 VAL A C 1
ATOM 645 O O . VAL A 1 81 ? -10.409 5.438 11.230 1.00 96.50 81 VAL A O 1
ATOM 648 N N . ALA A 1 82 ? -8.192 5.088 11.326 1.00 96.62 82 ALA A N 1
ATOM 649 C CA . ALA A 1 82 ? -8.088 5.298 12.762 1.00 96.62 82 ALA A CA 1
ATOM 650 C C . ALA A 1 82 ? -8.572 6.694 13.178 1.00 96.62 82 ALA A C 1
ATOM 652 O O . ALA A 1 82 ? -9.308 6.826 14.157 1.00 96.62 82 ALA A O 1
ATOM 653 N N . ALA A 1 83 ? -8.249 7.739 12.412 1.00 94.75 83 ALA A N 1
ATOM 654 C CA . ALA A 1 83 ? -8.741 9.088 12.670 1.00 94.75 83 ALA A CA 1
ATOM 655 C C . ALA A 1 83 ? -10.261 9.213 12.483 1.00 94.75 83 ALA A C 1
ATOM 657 O O . ALA A 1 83 ? -10.927 9.843 13.307 1.00 94.75 83 ALA A O 1
ATOM 658 N N . MET A 1 84 ? -10.832 8.621 11.431 1.00 93.56 84 MET A N 1
ATOM 659 C CA . MET A 1 84 ? -12.277 8.662 11.168 1.00 93.56 84 MET A CA 1
ATOM 660 C C . MET A 1 84 ? -13.077 7.842 12.187 1.00 93.56 84 MET A C 1
ATOM 662 O O . MET A 1 84 ? -14.175 8.234 12.585 1.00 93.56 84 MET A O 1
ATOM 666 N N . VAL A 1 85 ? -12.544 6.703 12.628 1.00 94.12 85 VAL A N 1
ATOM 667 C CA . VAL A 1 85 ? -13.188 5.830 13.617 1.00 94.12 85 VAL A CA 1
ATOM 668 C C . VAL A 1 85 ? -13.006 6.369 15.030 1.00 94.12 85 VAL A C 1
ATOM 670 O O . VAL A 1 85 ? -13.983 6.571 15.747 1.00 94.12 85 VAL A O 1
ATOM 673 N N . GLY A 1 86 ? -11.776 6.688 15.412 1.00 92.44 86 GLY A N 1
ATOM 674 C CA . GLY A 1 86 ? -11.433 7.116 16.760 1.00 92.44 86 GLY A CA 1
ATOM 675 C C . GLY A 1 86 ? -11.973 8.494 17.151 1.00 92.44 86 GLY A C 1
ATOM 676 O O . GLY A 1 86 ? -12.325 8.701 18.312 1.00 92.44 86 GLY A O 1
ATOM 677 N N . ASN A 1 87 ? -12.086 9.445 16.214 1.00 91.56 87 ASN A N 1
ATOM 678 C CA . ASN A 1 87 ? -12.589 10.788 16.542 1.00 91.56 87 ASN A CA 1
ATOM 679 C C . ASN A 1 87 ? -14.079 10.810 16.919 1.00 91.56 87 ASN A C 1
ATOM 681 O O . ASN A 1 87 ? -14.512 11.735 17.605 1.00 91.56 87 ASN A O 1
ATOM 685 N N . GLU A 1 88 ? -14.864 9.808 16.523 1.00 90.50 88 GLU A N 1
ATOM 686 C CA . GLU A 1 88 ? -16.286 9.745 16.883 1.00 90.50 88 GLU A CA 1
ATOM 687 C C . GLU A 1 88 ? -16.518 9.480 18.367 1.00 90.50 88 GLU A C 1
ATOM 689 O O . GLU A 1 88 ? -17.476 10.010 18.941 1.00 90.50 88 GLU A O 1
ATOM 694 N N . TYR A 1 89 ? -15.622 8.718 18.998 1.00 88.06 89 TYR A N 1
ATOM 695 C CA . TYR A 1 89 ? -15.640 8.506 20.443 1.00 88.06 89 TYR A CA 1
ATOM 696 C C . TYR A 1 89 ? -15.382 9.815 21.188 1.00 88.06 89 TYR A C 1
ATOM 698 O O . TYR A 1 89 ? -16.068 10.107 22.164 1.00 88.06 89 TYR A O 1
ATOM 706 N N . ARG A 1 90 ? -14.474 10.657 20.674 1.00 86.12 90 ARG A N 1
ATOM 707 C CA . ARG A 1 90 ? -14.173 11.967 21.268 1.00 86.12 90 ARG A CA 1
ATOM 708 C C . ARG A 1 90 ? -15.349 12.943 21.191 1.00 86.12 90 ARG A C 1
ATOM 710 O O . ARG A 1 90 ? -15.462 13.812 22.045 1.00 86.12 90 ARG A O 1
ATOM 717 N N . TRP A 1 91 ? -16.216 12.821 20.185 1.00 85.50 91 TRP A N 1
ATOM 718 C CA . TRP A 1 91 ? -17.404 13.675 20.048 1.00 85.50 91 TRP A CA 1
ATOM 719 C C . TRP A 1 91 ? -18.659 13.109 20.720 1.00 85.50 91 TRP A C 1
ATOM 721 O O . TRP A 1 91 ? -19.706 13.741 20.649 1.00 85.50 91 TRP A O 1
ATOM 731 N N . GLY A 1 92 ? -18.608 11.917 21.324 1.00 83.94 92 GLY A N 1
ATOM 732 C CA . GLY A 1 92 ? -19.781 11.286 21.948 1.00 83.94 92 GLY A CA 1
ATOM 733 C C . GLY A 1 92 ? -20.866 10.820 20.963 1.00 83.94 92 GLY A C 1
ATOM 734 O O . GLY A 1 92 ? -21.879 10.261 21.381 1.00 83.94 92 GLY A O 1
ATOM 735 N N . THR A 1 93 ? -20.647 10.984 19.655 1.00 82.56 93 THR A N 1
ATOM 736 C CA . THR A 1 93 ? -21.592 10.600 18.586 1.00 82.56 93 THR A CA 1
ATOM 737 C C . THR A 1 93 ? -21.944 9.113 18.601 1.00 82.56 93 THR A C 1
ATOM 739 O O . THR A 1 93 ? -23.090 8.740 18.355 1.00 82.56 93 THR A O 1
ATOM 742 N N . VAL A 1 94 ? -20.988 8.260 18.987 1.00 80.81 94 VAL A N 1
ATOM 743 C CA . VAL A 1 94 ? -21.213 6.816 19.144 1.00 80.81 94 VAL A CA 1
ATOM 744 C C . VAL A 1 94 ? -22.287 6.544 20.202 1.00 80.81 94 VAL A C 1
ATOM 746 O O . VAL A 1 94 ? -23.165 5.713 19.986 1.00 80.81 94 VAL A O 1
ATOM 749 N N . GLY A 1 95 ? -22.276 7.282 21.317 1.00 76.88 95 GLY A N 1
ATOM 750 C CA . GLY A 1 95 ? -23.274 7.141 22.378 1.00 76.88 95 GLY A CA 1
ATOM 751 C C . GLY A 1 95 ? -24.686 7.471 21.895 1.00 76.88 95 GLY A C 1
ATOM 752 O O . GLY A 1 95 ? -25.613 6.710 22.158 1.00 76.88 95 GLY A O 1
ATOM 753 N N . GLN A 1 96 ? -24.836 8.545 21.115 1.00 80.31 96 GLN A N 1
ATOM 754 C CA . GLN A 1 96 ? -26.127 8.968 20.554 1.00 80.31 96 GLN A CA 1
ATOM 755 C C . GLN A 1 96 ? -26.699 7.967 19.540 1.00 80.31 96 GLN A C 1
ATOM 757 O O . GLN A 1 96 ? -27.911 7.800 19.459 1.00 80.31 96 GLN A O 1
ATOM 762 N N . MET A 1 97 ? -25.845 7.278 18.781 1.00 80.56 97 MET A N 1
ATOM 763 C CA . MET A 1 97 ? -26.285 6.254 17.827 1.00 80.56 97 MET A CA 1
ATOM 764 C C . MET A 1 97 ? -26.609 4.915 18.508 1.00 80.56 97 MET A C 1
ATOM 766 O O . MET A 1 97 ? -27.505 4.194 18.067 1.00 80.56 97 MET A O 1
ATOM 770 N N . LEU A 1 98 ? -25.915 4.576 19.602 1.00 77.19 98 LEU A N 1
ATOM 771 C CA . LEU A 1 98 ? -26.077 3.303 20.318 1.00 77.19 98 LEU A CA 1
ATOM 772 C C . LEU A 1 98 ? -27.381 3.183 21.120 1.00 77.19 98 LEU A C 1
ATOM 774 O O . LEU A 1 98 ? -27.767 2.054 21.450 1.00 77.19 98 LEU A O 1
ATOM 778 N N . THR A 1 99 ? -28.044 4.302 21.429 1.00 83.12 99 THR A N 1
ATOM 779 C CA . THR A 1 99 ? -29.352 4.326 22.111 1.00 83.12 99 THR A CA 1
ATOM 780 C C . THR A 1 99 ? -30.500 3.910 21.191 1.00 83.12 99 THR A C 1
ATOM 782 O O . THR A 1 99 ? -31.559 3.504 21.669 1.00 83.12 99 THR A O 1
ATOM 785 N N . ARG A 1 100 ? -30.299 3.934 19.866 1.00 81.62 100 ARG A N 1
ATOM 786 C CA . ARG A 1 100 ? -31.311 3.529 18.887 1.00 81.62 100 ARG A CA 1
ATOM 787 C C . ARG A 1 100 ? -31.288 2.004 18.697 1.00 81.62 100 ARG A C 1
ATOM 789 O O . ARG A 1 100 ? -30.308 1.431 18.214 1.00 81.62 100 ARG A O 1
ATOM 796 N N . ARG A 1 101 ? -32.369 1.321 19.092 1.00 76.56 101 ARG A N 1
ATOM 797 C CA . ARG A 1 101 ? -32.508 -0.147 18.988 1.00 76.56 101 ARG A CA 1
ATOM 798 C C . ARG A 1 101 ? -32.359 -0.599 17.524 1.00 76.56 101 ARG A C 1
ATOM 800 O O . ARG A 1 101 ? -32.983 -0.029 16.639 1.00 76.56 101 ARG A O 1
ATOM 807 N N . GLY A 1 102 ? -31.526 -1.613 17.273 1.00 77.50 102 GLY A N 1
ATOM 808 C CA . GLY A 1 102 ? -31.361 -2.242 15.950 1.00 77.50 102 GLY A CA 1
ATOM 809 C C . GLY A 1 102 ? -30.402 -1.556 14.962 1.00 77.50 102 GLY A C 1
ATOM 810 O O . GLY A 1 102 ? -30.091 -2.148 13.936 1.00 77.50 102 GLY A O 1
ATOM 811 N N . ALA A 1 103 ? -29.864 -0.365 15.256 1.00 79.19 103 ALA A N 1
ATOM 812 C CA . ALA A 1 103 ? -29.066 0.406 14.287 1.00 79.19 103 ALA A CA 1
ATOM 813 C C . ALA A 1 103 ? -27.544 0.127 14.303 1.00 79.19 103 ALA A C 1
ATOM 815 O O . ALA A 1 103 ? -26.813 0.652 13.466 1.00 79.19 103 ALA A O 1
ATOM 816 N N . ARG A 1 104 ? -27.040 -0.694 15.239 1.00 81.38 104 ARG A N 1
ATOM 817 C CA . ARG A 1 104 ? -25.590 -0.831 15.510 1.00 81.38 104 ARG A CA 1
ATOM 818 C C . ARG A 1 104 ? -24.801 -1.434 14.345 1.00 81.38 104 ARG A C 1
ATOM 820 O O . ARG A 1 104 ? -23.776 -0.885 13.951 1.00 81.38 104 ARG A O 1
ATOM 827 N N . PHE A 1 105 ? -25.296 -2.538 13.783 1.00 84.50 105 PHE A N 1
ATOM 828 C CA . PHE A 1 105 ? -24.636 -3.221 12.667 1.00 84.50 105 PHE A CA 1
ATOM 829 C C . PHE A 1 105 ? -24.749 -2.429 11.362 1.00 84.50 105 PHE A C 1
ATOM 831 O O . PHE A 1 105 ? -23.770 -2.328 10.631 1.00 84.50 105 PHE A O 1
ATOM 838 N N . TYR A 1 106 ? -25.897 -1.791 11.111 1.00 88.12 106 TYR A N 1
ATOM 839 C CA . TYR A 1 106 ? -26.082 -0.919 9.949 1.00 88.12 106 TYR A CA 1
ATOM 840 C C . TYR A 1 106 ? -25.156 0.298 9.988 1.00 88.12 106 TYR A C 1
ATOM 842 O O . TYR A 1 106 ? -24.571 0.652 8.968 1.00 88.12 106 TYR A O 1
ATOM 850 N N . TYR A 1 107 ? -24.969 0.901 11.165 1.00 87.00 107 TYR A N 1
ATOM 851 C CA . TYR A 1 107 ? -24.041 2.016 11.344 1.00 87.00 107 TYR A CA 1
ATOM 852 C C . TYR A 1 107 ? -22.593 1.608 11.048 1.00 87.00 107 TYR A C 1
ATOM 854 O O . TYR A 1 107 ? -21.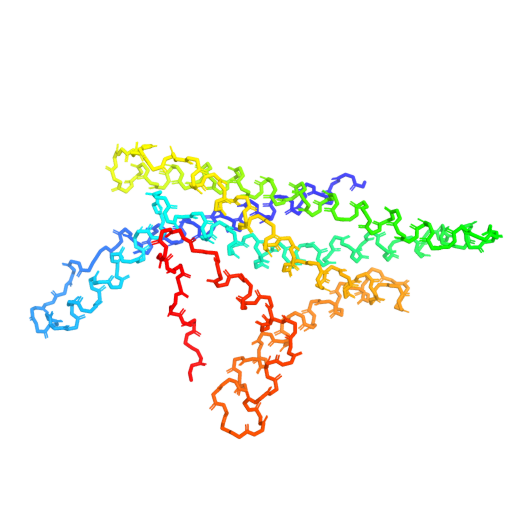906 2.274 10.274 1.00 87.00 107 TYR A O 1
ATOM 862 N N . LEU A 1 108 ? -22.140 0.487 11.622 1.00 87.50 108 LEU A N 1
ATOM 863 C CA . LEU A 1 108 ? -20.785 -0.009 11.393 1.00 87.50 108 LEU A CA 1
ATOM 864 C C . LEU A 1 108 ? -20.574 -0.406 9.925 1.00 87.50 108 LEU A C 1
ATOM 866 O O . LEU A 1 108 ? -19.568 -0.024 9.333 1.00 87.50 108 LEU A O 1
ATOM 870 N N . GLY A 1 109 ? -21.538 -1.109 9.324 1.00 90.31 109 GLY A N 1
ATOM 871 C CA . GLY A 1 109 ? -21.488 -1.526 7.923 1.00 90.31 109 GLY A CA 1
ATOM 872 C C . GLY A 1 109 ? -21.435 -0.342 6.958 1.00 90.31 109 GLY A C 1
ATOM 873 O O . GLY A 1 109 ? -20.557 -0.295 6.101 1.00 90.31 109 GLY A O 1
ATOM 874 N N . ALA A 1 110 ? -22.300 0.661 7.143 1.00 91.44 110 ALA A N 1
ATOM 875 C CA . ALA A 1 110 ? -22.282 1.880 6.332 1.00 91.44 110 ALA A CA 1
ATOM 876 C C . ALA A 1 110 ? -20.946 2.629 6.453 1.00 91.44 110 ALA A C 1
ATOM 878 O O . ALA A 1 110 ? -20.435 3.167 5.470 1.00 91.44 110 ALA A O 1
ATOM 879 N N . LYS A 1 111 ? -20.347 2.633 7.648 1.00 91.12 111 LYS A N 1
ATOM 880 C CA . LYS A 1 111 ? -19.059 3.283 7.878 1.00 91.12 111 LYS A CA 1
ATOM 881 C C . LYS A 1 111 ? -17.895 2.533 7.238 1.00 91.12 111 LYS A C 1
ATOM 883 O O . LYS A 1 111 ? -17.048 3.164 6.613 1.00 91.12 111 LYS A O 1
ATOM 888 N N . LEU A 1 112 ? -17.860 1.208 7.361 1.00 93.69 112 LEU A N 1
ATOM 889 C CA . LEU A 1 112 ? -16.868 0.384 6.671 1.00 93.69 112 LEU A CA 1
ATOM 890 C C . LEU A 1 112 ? -16.993 0.541 5.152 1.00 93.69 112 LEU A C 1
ATOM 892 O O . LEU A 1 112 ? -15.983 0.732 4.483 1.00 93.69 112 LEU A O 1
ATOM 896 N N . LEU A 1 113 ? -18.218 0.577 4.620 1.00 95.69 113 LEU A N 1
ATOM 897 C CA . LEU A 1 113 ? -18.461 0.844 3.203 1.00 95.69 113 LEU A CA 1
ATOM 898 C C . LEU A 1 113 ? -17.930 2.224 2.784 1.00 95.69 113 LEU A C 1
ATOM 900 O O . LEU A 1 113 ? -17.254 2.337 1.765 1.00 95.69 113 LEU A O 1
ATOM 904 N N . ALA A 1 114 ? -18.168 3.265 3.587 1.00 94.62 114 ALA A N 1
ATOM 905 C CA . ALA A 1 114 ? -17.627 4.596 3.321 1.00 94.62 114 ALA A CA 1
ATOM 906 C C . ALA A 1 114 ? -16.088 4.608 3.312 1.00 94.62 114 ALA A C 1
ATOM 908 O O . ALA A 1 114 ? -15.487 5.255 2.457 1.00 94.62 114 ALA A O 1
ATOM 909 N N . LEU A 1 115 ? -15.439 3.871 4.221 1.00 94.12 115 LEU A N 1
ATOM 910 C CA . LEU A 1 115 ? -13.978 3.741 4.247 1.00 94.12 115 LEU A CA 1
ATOM 911 C C . LEU A 1 115 ? -13.443 2.992 3.017 1.00 94.12 115 LEU A C 1
ATOM 913 O O . LEU A 1 115 ? -12.446 3.423 2.443 1.00 94.12 115 LEU A O 1
ATOM 917 N N . ILE A 1 116 ? -14.137 1.944 2.562 1.00 95.38 116 ILE A N 1
ATOM 918 C CA . ILE A 1 116 ? -13.805 1.225 1.322 1.00 95.38 116 ILE A CA 1
ATOM 919 C C . ILE A 1 116 ? -13.912 2.157 0.109 1.00 95.38 116 ILE A C 1
ATOM 921 O O . ILE A 1 116 ? -13.013 2.172 -0.727 1.00 95.38 116 ILE A O 1
ATOM 925 N N . ILE A 1 117 ? -14.958 2.987 0.028 1.00 95.69 117 ILE A N 1
ATOM 926 C CA . ILE A 1 117 ? -15.109 3.989 -1.043 1.00 95.69 117 ILE A CA 1
ATOM 927 C C . ILE A 1 117 ? -13.955 4.998 -1.016 1.00 95.69 117 ILE A C 1
ATOM 929 O O . ILE A 1 117 ? -13.425 5.371 -2.060 1.00 95.69 117 ILE A O 1
ATOM 933 N N . VAL A 1 118 ? -13.524 5.431 0.168 1.00 93.19 118 VAL A N 1
ATOM 934 C CA . VAL A 1 118 ? -12.378 6.342 0.293 1.00 93.19 118 VAL A CA 1
ATOM 935 C C . VAL A 1 118 ? -11.071 5.666 -0.135 1.00 93.19 118 VAL A C 1
ATOM 937 O O . VAL A 1 118 ? -10.273 6.300 -0.825 1.00 93.19 118 VAL A O 1
ATOM 940 N N . ALA A 1 119 ? -10.867 4.391 0.208 1.00 93.94 119 ALA A N 1
ATOM 941 C CA . ALA A 1 119 ? -9.719 3.612 -0.258 1.00 93.94 119 ALA A CA 1
ATOM 942 C C . ALA A 1 119 ? -9.720 3.463 -1.791 1.00 93.94 119 ALA A C 1
ATOM 944 O O . ALA A 1 119 ? -8.696 3.705 -2.426 1.00 93.94 119 ALA A O 1
ATOM 945 N N . LEU A 1 120 ? -10.883 3.166 -2.384 1.00 95.62 120 LEU A N 1
ATOM 946 C CA . LEU A 1 120 ? -11.099 3.116 -3.834 1.00 95.62 120 LEU A CA 1
ATOM 947 C C . LEU A 1 120 ? -10.694 4.430 -4.511 1.00 95.62 120 LEU A C 1
ATOM 949 O O . LEU A 1 120 ? -9.917 4.423 -5.463 1.00 95.62 120 LEU A O 1
ATOM 953 N N . ILE A 1 121 ? -11.178 5.563 -3.996 1.00 94.62 121 ILE A N 1
ATOM 954 C CA . ILE A 1 121 ? -10.844 6.889 -4.528 1.00 94.62 121 ILE A CA 1
ATOM 955 C C . ILE A 1 121 ? -9.336 7.145 -4.424 1.00 94.62 121 ILE A C 1
ATOM 957 O O . ILE A 1 121 ? -8.724 7.570 -5.401 1.00 94.62 121 ILE A O 1
ATOM 961 N N . GLY A 1 122 ? -8.725 6.865 -3.269 1.00 91.69 122 GLY A N 1
ATOM 962 C CA . GLY A 1 122 ? -7.283 7.037 -3.071 1.00 91.69 122 GLY A CA 1
ATOM 963 C C . GLY A 1 122 ? -6.451 6.221 -4.061 1.00 91.69 122 GLY A C 1
ATOM 964 O O . GLY A 1 122 ? -5.466 6.721 -4.600 1.00 91.69 122 GLY A O 1
ATOM 965 N N . LEU A 1 123 ? -6.887 5.000 -4.362 1.00 94.62 123 LEU A N 1
ATOM 966 C CA . LEU A 1 123 ? -6.206 4.111 -5.296 1.00 94.62 123 LEU A CA 1
ATOM 967 C C . LEU A 1 123 ? -6.381 4.550 -6.757 1.00 94.62 123 LEU A C 1
ATOM 969 O O . LEU A 1 123 ? -5.416 4.516 -7.517 1.00 94.62 123 LEU A O 1
ATOM 973 N N . VAL A 1 124 ? -7.556 5.067 -7.135 1.00 95.75 124 VAL A N 1
ATOM 974 C CA . VAL A 1 124 ? -7.761 5.724 -8.441 1.00 95.75 124 VAL A CA 1
ATOM 975 C C . VAL A 1 124 ? -6.841 6.938 -8.592 1.00 95.75 124 VAL A C 1
ATOM 977 O O . VAL A 1 124 ? -6.186 7.084 -9.622 1.00 95.75 124 VAL A O 1
ATOM 980 N N . PHE A 1 125 ? -6.731 7.785 -7.563 1.00 93.38 125 PHE A N 1
ATOM 981 C CA . PHE A 1 125 ? -5.789 8.909 -7.578 1.00 93.38 125 PHE A CA 1
ATOM 982 C C . PHE A 1 125 ? -4.342 8.437 -7.723 1.00 93.38 125 PHE A C 1
ATOM 984 O O . PHE A 1 125 ? -3.596 9.006 -8.517 1.00 93.38 125 PHE A O 1
ATOM 991 N N . SER A 1 126 ? -3.961 7.383 -7.002 1.00 92.44 126 SER A N 1
ATOM 992 C CA . SER A 1 126 ? -2.633 6.780 -7.102 1.00 92.44 126 SER A CA 1
ATOM 993 C C . SER A 1 126 ? -2.329 6.285 -8.516 1.00 92.44 126 SER A C 1
ATOM 995 O O . SER A 1 126 ? -1.223 6.496 -9.007 1.00 92.44 126 SER A O 1
ATOM 997 N N . LEU A 1 127 ? -3.308 5.664 -9.179 1.00 93.94 127 LEU A N 1
ATOM 998 C CA . LEU A 1 127 ? -3.175 5.194 -10.554 1.00 93.94 127 LEU A CA 1
ATOM 999 C C . LEU A 1 127 ? -2.987 6.364 -11.527 1.00 93.94 127 LEU A C 1
ATOM 1001 O O . LEU A 1 127 ? -2.055 6.346 -12.324 1.00 93.94 127 LEU A O 1
ATOM 1005 N N . ILE A 1 128 ? -3.824 7.402 -11.428 1.00 94.81 128 ILE A N 1
ATOM 1006 C CA . ILE A 1 128 ? -3.742 8.591 -12.292 1.00 94.81 128 ILE A CA 1
ATOM 1007 C C . ILE A 1 128 ? -2.382 9.280 -12.132 1.00 94.81 128 ILE A C 1
ATOM 1009 O O . ILE A 1 128 ? -1.707 9.560 -13.120 1.00 94.81 128 ILE A O 1
ATOM 1013 N N . VAL A 1 129 ? -1.961 9.527 -10.890 1.00 92.88 129 VAL A N 1
ATOM 1014 C CA . VAL A 1 129 ? -0.680 10.183 -10.592 1.00 92.88 129 VAL A CA 1
ATOM 1015 C C . VAL A 1 129 ? 0.491 9.323 -11.064 1.00 92.88 129 VAL A C 1
ATOM 1017 O O . VAL A 1 129 ? 1.391 9.842 -11.719 1.00 92.88 129 VAL A O 1
ATOM 1020 N N . GLY A 1 130 ? 0.462 8.018 -10.787 1.00 91.31 130 GLY A N 1
ATOM 1021 C CA . GLY A 1 130 ? 1.494 7.083 -11.229 1.00 91.31 130 GLY A CA 1
ATOM 1022 C C . GLY A 1 130 ? 1.651 7.078 -12.747 1.00 91.31 130 GLY A C 1
ATOM 1023 O O . GLY A 1 130 ? 2.764 7.235 -13.242 1.00 91.31 130 GLY A O 1
ATOM 1024 N N . VAL A 1 131 ? 0.542 6.996 -13.490 1.00 92.50 131 VAL A N 1
ATOM 1025 C CA . VAL A 1 131 ? 0.547 7.043 -14.961 1.00 92.50 131 VAL A CA 1
ATOM 1026 C C . VAL A 1 131 ? 1.136 8.358 -15.475 1.00 92.50 131 VAL A C 1
ATOM 1028 O O . VAL A 1 131 ? 1.953 8.325 -16.393 1.00 92.50 131 VAL A O 1
ATOM 1031 N N . ILE A 1 132 ? 0.781 9.505 -14.884 1.00 92.81 132 ILE A N 1
ATOM 1032 C CA . ILE A 1 132 ? 1.328 10.812 -15.287 1.00 92.81 132 ILE A CA 1
ATOM 1033 C C . ILE A 1 132 ? 2.845 10.857 -15.071 1.00 92.81 132 ILE A C 1
ATOM 1035 O O . ILE A 1 132 ? 3.583 11.203 -15.993 1.00 92.81 132 ILE A O 1
ATOM 1039 N N . ILE A 1 133 ? 3.321 10.486 -13.879 1.00 89.56 133 ILE A N 1
ATOM 1040 C CA . ILE A 1 133 ? 4.750 10.552 -13.543 1.00 89.56 133 ILE A CA 1
ATOM 1041 C C . ILE A 1 133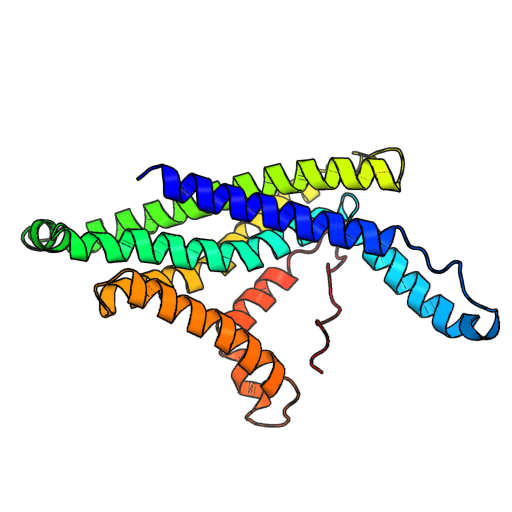 ? 5.550 9.583 -14.420 1.00 89.56 133 ILE A C 1
ATOM 1043 O O . ILE A 1 133 ? 6.550 9.981 -15.009 1.00 89.56 133 ILE A O 1
ATOM 1047 N N . ILE A 1 134 ? 5.086 8.342 -14.579 1.00 89.06 134 ILE A N 1
ATOM 1048 C CA . ILE A 1 134 ? 5.760 7.345 -15.421 1.00 89.06 134 ILE A CA 1
ATOM 1049 C C . ILE A 1 134 ? 5.748 7.745 -16.893 1.00 89.06 134 ILE A C 1
ATOM 1051 O O . ILE A 1 134 ? 6.727 7.488 -17.583 1.00 89.06 134 ILE A O 1
ATOM 1055 N N . SER A 1 135 ? 4.701 8.412 -17.384 1.00 88.19 135 SER A N 1
ATOM 1056 C CA . SER A 1 135 ? 4.703 8.947 -18.753 1.00 88.19 135 SER A CA 1
ATOM 1057 C C . SER A 1 135 ? 5.842 9.946 -18.952 1.00 88.19 135 SER A C 1
ATOM 1059 O O . SER A 1 135 ? 6.565 9.870 -19.945 1.00 88.19 135 SER A O 1
ATOM 1061 N N . ILE A 1 136 ? 6.059 10.835 -17.977 1.00 88.81 136 ILE A N 1
ATOM 1062 C CA . ILE A 1 136 ? 7.182 11.780 -17.999 1.00 88.81 136 ILE A CA 1
ATOM 1063 C C . ILE A 1 136 ? 8.507 11.008 -17.964 1.00 88.81 136 ILE A C 1
ATOM 1065 O O . ILE A 1 136 ? 9.341 11.190 -18.848 1.00 88.81 136 ILE A O 1
ATOM 1069 N N . THR A 1 137 ? 8.684 10.092 -17.012 1.00 84.75 137 THR A N 1
ATOM 1070 C CA . THR A 1 137 ? 9.901 9.275 -16.876 1.00 84.75 137 THR A CA 1
ATOM 1071 C C . THR A 1 137 ? 10.212 8.467 -18.141 1.00 84.75 137 THR A C 1
ATOM 1073 O O . THR A 1 137 ? 11.334 8.506 -18.640 1.00 84.75 137 THR A O 1
ATOM 1076 N N . SER A 1 138 ? 9.221 7.790 -18.719 1.00 85.31 138 SER A N 1
ATOM 1077 C CA . SER A 1 138 ? 9.367 6.987 -19.936 1.00 85.31 138 SER A CA 1
ATOM 1078 C C . SER A 1 138 ? 9.770 7.845 -21.140 1.00 85.31 138 SER A C 1
ATOM 1080 O O . SER A 1 138 ? 10.656 7.440 -21.899 1.00 85.31 138 SER A O 1
ATOM 1082 N N . SER A 1 139 ? 9.199 9.051 -21.267 1.00 85.62 139 SER A N 1
ATOM 1083 C CA . SER A 1 139 ? 9.580 10.008 -22.313 1.00 85.62 139 SER A CA 1
ATOM 1084 C C . SER A 1 139 ? 11.027 10.494 -22.178 1.00 85.62 139 SER A C 1
ATOM 1086 O O . SER A 1 139 ? 11.717 10.614 -23.186 1.00 85.62 139 SER A O 1
ATOM 1088 N N . LEU A 1 140 ? 11.518 10.689 -20.948 1.00 85.25 140 LEU A N 1
ATOM 1089 C CA . LEU A 1 140 ? 12.898 11.106 -20.684 1.00 85.25 140 LEU A CA 1
ATOM 1090 C C . LEU A 1 140 ? 13.917 9.996 -20.983 1.00 85.25 140 LEU A C 1
ATOM 1092 O O . LEU A 1 140 ? 15.016 10.297 -21.434 1.00 85.25 140 LEU A O 1
ATOM 1096 N N . LEU A 1 141 ? 13.563 8.725 -20.755 1.00 80.69 141 LEU A N 1
ATOM 1097 C CA . LEU A 1 141 ? 14.461 7.590 -21.006 1.00 80.69 141 LEU A CA 1
ATOM 1098 C C . LEU A 1 141 ? 14.555 7.190 -22.482 1.00 80.69 141 LEU A C 1
ATOM 1100 O O . LEU A 1 141 ? 15.635 6.841 -22.948 1.00 80.69 141 LEU A O 1
ATOM 1104 N N . THR A 1 142 ? 13.418 7.136 -23.182 1.00 78.25 142 THR A N 1
ATOM 1105 C CA . THR A 1 142 ? 13.320 6.492 -24.512 1.00 78.25 142 THR A CA 1
ATOM 1106 C C . THR A 1 142 ? 13.051 7.502 -25.630 1.00 78.25 142 THR A C 1
ATOM 1108 O O . THR A 1 142 ? 13.102 7.157 -26.807 1.00 78.25 142 THR A O 1
ATOM 1111 N N . GLY A 1 143 ? 12.724 8.756 -25.298 1.00 76.88 143 GLY A N 1
ATOM 1112 C CA . GLY A 1 143 ? 12.393 9.808 -26.267 1.00 76.88 143 GLY A CA 1
ATOM 1113 C C . GLY A 1 143 ? 11.020 9.661 -26.939 1.00 76.88 143 GLY A C 1
ATOM 1114 O O . GLY A 1 143 ? 10.516 10.624 -27.511 1.00 76.88 143 GLY A O 1
ATOM 1115 N N . SER A 1 144 ? 10.374 8.494 -26.852 1.00 77.62 144 SER A N 1
ATOM 1116 C CA . SER A 1 144 ? 9.006 8.266 -27.330 1.00 77.62 144 SER A CA 1
ATOM 1117 C C . SER A 1 144 ? 8.287 7.200 -26.498 1.00 77.62 144 SER A C 1
ATOM 1119 O O . SER A 1 144 ? 8.923 6.317 -25.924 1.00 77.62 144 SER A O 1
ATOM 1121 N N . ILE A 1 145 ? 6.955 7.294 -26.422 1.00 79.88 145 ILE A N 1
ATOM 1122 C CA . ILE A 1 145 ? 6.100 6.308 -25.748 1.00 79.88 145 ILE A CA 1
ATOM 1123 C C . ILE A 1 145 ? 5.354 5.522 -26.821 1.00 79.88 145 ILE A C 1
ATOM 1125 O O . ILE A 1 145 ? 4.560 6.088 -27.575 1.00 79.88 145 ILE A O 1
ATOM 1129 N N . ASN A 1 146 ? 5.595 4.214 -26.881 1.00 79.06 146 ASN A N 1
ATOM 1130 C CA . ASN A 1 146 ? 4.823 3.323 -27.734 1.00 79.06 146 ASN A CA 1
ATOM 1131 C C . ASN A 1 146 ? 3.549 2.891 -26.997 1.00 79.06 146 ASN A C 1
ATOM 1133 O O . ASN A 1 146 ? 3.632 2.213 -25.980 1.00 79.06 146 ASN A O 1
ATOM 1137 N N . TRP A 1 147 ? 2.376 3.255 -27.518 1.00 83.19 147 TRP A N 1
ATOM 1138 C CA . TRP A 1 147 ? 1.072 2.899 -26.941 1.00 83.19 147 TRP A CA 1
ATOM 1139 C C . TRP A 1 147 ? 0.481 1.592 -27.495 1.00 83.19 147 TRP A C 1
ATOM 1141 O O . TRP A 1 147 ? -0.639 1.226 -27.142 1.00 83.19 147 TRP A O 1
ATOM 1151 N N . ALA A 1 148 ? 1.220 0.854 -28.332 1.00 82.69 148 ALA A N 1
ATOM 1152 C CA . ALA A 1 148 ? 0.761 -0.396 -28.946 1.00 82.69 148 ALA A CA 1
ATOM 1153 C C . ALA A 1 148 ? 0.494 -1.534 -27.940 1.00 82.69 148 ALA A C 1
ATOM 1155 O O . ALA A 1 148 ? -0.097 -2.545 -28.305 1.00 82.69 148 ALA A O 1
ATOM 1156 N N . PHE A 1 149 ? 0.898 -1.375 -26.675 1.00 81.62 149 PHE A N 1
ATOM 1157 C CA . PHE A 1 149 ? 0.604 -2.334 -25.608 1.00 81.62 149 PHE A CA 1
ATOM 1158 C C . PHE A 1 149 ? -0.841 -2.247 -25.085 1.00 81.62 149 PHE A C 1
ATOM 1160 O O . PHE A 1 149 ? -1.267 -3.140 -24.352 1.00 81.62 149 PHE A O 1
ATOM 1167 N N . ILE A 1 150 ? -1.596 -1.187 -25.411 1.00 86.81 150 ILE A N 1
ATOM 1168 C CA . ILE A 1 150 ? -2.980 -1.035 -24.946 1.00 86.81 150 ILE A CA 1
ATOM 1169 C C . ILE A 1 150 ? -3.872 -2.024 -25.704 1.00 86.81 150 ILE A C 1
ATOM 1171 O O . ILE A 1 150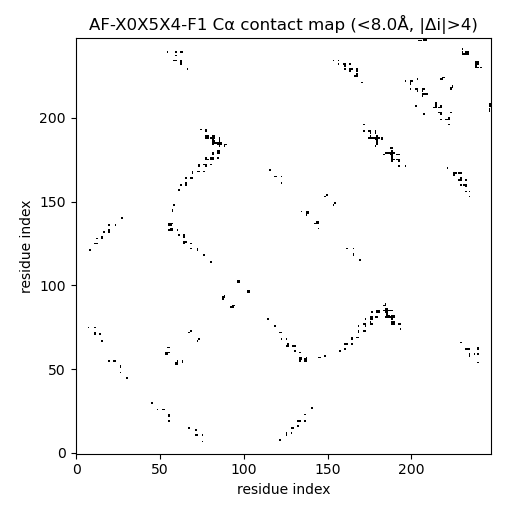 ? -4.348 -1.758 -26.806 1.00 86.81 150 ILE A O 1
ATOM 1175 N N . SER A 1 151 ? -4.119 -3.170 -25.082 1.00 88.94 151 SER A N 1
ATOM 1176 C CA . SER A 1 151 ? -5.043 -4.200 -25.549 1.00 88.94 151 SER A CA 1
ATOM 1177 C C . SER A 1 151 ? -6.190 -4.408 -24.553 1.00 88.94 151 SER A C 1
ATOM 1179 O O . SER A 1 151 ? -6.142 -3.969 -23.401 1.00 88.94 151 SER A O 1
ATOM 1181 N N . THR A 1 152 ? -7.239 -5.122 -24.966 1.00 88.12 152 THR A N 1
ATOM 1182 C CA . THR A 1 152 ? -8.330 -5.509 -24.056 1.00 88.12 152 THR A CA 1
ATOM 1183 C C . THR A 1 152 ? -7.834 -6.396 -22.908 1.00 88.12 152 THR A C 1
ATOM 1185 O O . THR A 1 152 ? -8.298 -6.239 -21.780 1.00 88.12 152 THR A O 1
ATOM 1188 N N . SER A 1 153 ? -6.867 -7.289 -23.166 1.00 87.88 153 SER A N 1
ATOM 1189 C CA . SER A 1 153 ? -6.259 -8.127 -22.122 1.00 87.88 153 SER A CA 1
ATOM 1190 C C . SER A 1 153 ? -5.483 -7.287 -21.111 1.00 87.88 153 SER A C 1
ATOM 1192 O O . SER A 1 153 ? -5.643 -7.483 -19.911 1.00 87.88 153 SER A O 1
ATOM 1194 N N . PHE A 1 154 ? -4.740 -6.285 -21.581 1.00 88.69 154 PHE A N 1
ATOM 1195 C CA . PHE A 1 154 ? -4.013 -5.355 -20.727 1.00 88.69 154 PHE A CA 1
ATOM 1196 C C . PHE A 1 154 ? -4.951 -4.580 -19.786 1.00 88.69 154 PHE A C 1
ATOM 1198 O O . PHE A 1 154 ? -4.712 -4.508 -18.581 1.00 88.69 154 PHE A O 1
ATOM 1205 N N . VAL A 1 155 ? -6.062 -4.040 -20.303 1.00 90.69 155 VAL A N 1
ATOM 1206 C CA . VAL A 1 155 ? -7.053 -3.334 -19.468 1.00 90.69 155 VAL A CA 1
ATOM 1207 C C . VAL A 1 155 ? -7.622 -4.262 -18.393 1.00 90.69 155 VAL A C 1
ATOM 1209 O O . VAL A 1 155 ? -7.775 -3.853 -17.242 1.00 90.69 155 VAL A O 1
ATOM 1212 N N . TRP A 1 156 ? -7.898 -5.519 -18.744 1.00 92.75 156 TRP A N 1
ATOM 1213 C CA . TRP A 1 156 ? -8.374 -6.514 -17.787 1.00 92.75 156 TRP A CA 1
ATOM 1214 C C . TRP A 1 156 ? -7.338 -6.826 -16.699 1.00 92.75 156 TRP A C 1
ATOM 1216 O O . TRP A 1 156 ? -7.687 -6.873 -15.519 1.00 92.75 156 TRP A O 1
ATOM 1226 N N . GLU A 1 157 ? -6.061 -6.961 -17.061 1.00 91.31 157 GLU A N 1
ATO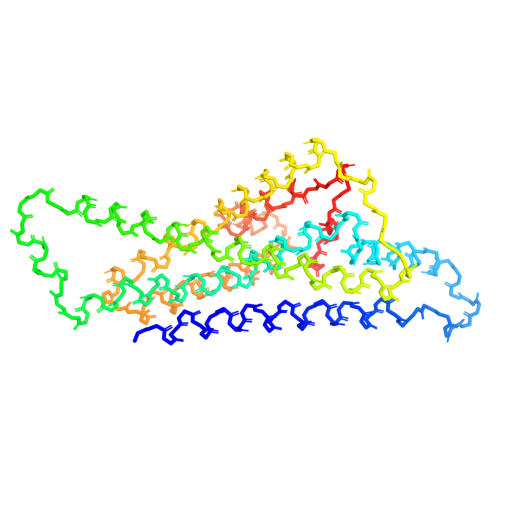M 1227 C CA . GLU A 1 157 ? -4.966 -7.145 -16.103 1.00 91.31 157 GLU A CA 1
ATOM 1228 C C . GLU A 1 157 ? -4.867 -5.966 -15.130 1.00 91.31 157 GLU A C 1
ATOM 1230 O O . GLU A 1 157 ? -4.813 -6.181 -13.920 1.00 91.31 157 GLU A O 1
ATOM 1235 N N . VAL A 1 158 ? -4.957 -4.723 -15.615 1.00 91.94 158 VAL A N 1
ATOM 1236 C CA . VAL A 1 158 ? -4.954 -3.526 -14.753 1.00 91.94 158 VAL A CA 1
ATOM 1237 C C . VAL A 1 158 ? -6.140 -3.524 -13.781 1.00 91.94 158 VAL A C 1
ATOM 1239 O O . VAL A 1 158 ? -5.969 -3.189 -12.607 1.00 91.94 158 VAL A O 1
ATOM 1242 N N . VAL A 1 159 ? -7.333 -3.937 -14.223 1.00 94.31 159 VAL A N 1
ATOM 1243 C CA . VAL A 1 159 ? -8.512 -4.065 -13.344 1.00 94.31 159 VAL A CA 1
ATOM 1244 C C . VAL A 1 159 ? -8.302 -5.149 -12.281 1.00 94.31 159 VAL A C 1
ATOM 1246 O O . VAL A 1 159 ? -8.651 -4.944 -11.115 1.00 94.31 159 VAL A O 1
ATOM 1249 N N . LEU A 1 160 ? -7.698 -6.285 -12.637 1.00 94.25 160 LEU A N 1
ATOM 1250 C CA . LEU A 1 160 ? -7.358 -7.333 -11.671 1.00 94.25 160 LEU A CA 1
ATOM 1251 C C . LEU A 1 160 ? -6.315 -6.854 -10.657 1.00 94.25 160 LEU A C 1
ATOM 1253 O O . LEU A 1 160 ? -6.475 -7.112 -9.463 1.00 94.25 160 LEU A O 1
ATOM 1257 N N . MET A 1 161 ? -5.288 -6.124 -11.101 1.00 94.12 161 MET A N 1
ATOM 1258 C CA . MET A 1 161 ? -4.290 -5.523 -10.210 1.00 94.12 161 MET A CA 1
ATOM 1259 C C . MET A 1 161 ? -4.939 -4.553 -9.230 1.00 94.12 161 MET A C 1
ATOM 1261 O O . MET A 1 161 ? -4.711 -4.646 -8.026 1.00 94.12 161 MET A O 1
ATOM 1265 N N . PHE A 1 162 ? -5.827 -3.695 -9.729 1.00 94.94 162 PHE A N 1
ATOM 1266 C CA . PHE A 1 162 ? -6.614 -2.773 -8.918 1.00 94.94 162 PHE A CA 1
ATOM 1267 C C . PHE A 1 162 ? -7.421 -3.514 -7.838 1.00 94.94 162 PHE A C 1
ATOM 1269 O O . PHE A 1 162 ? -7.366 -3.153 -6.659 1.00 94.94 162 PHE A O 1
ATOM 1276 N N . GLY A 1 163 ? -8.123 -4.590 -8.211 1.00 95.81 163 GLY A N 1
ATOM 1277 C CA . GLY A 1 163 ? -8.886 -5.418 -7.273 1.00 95.81 163 GLY A CA 1
ATOM 1278 C C . GLY A 1 163 ? -8.011 -6.088 -6.209 1.00 95.81 163 GLY A C 1
ATOM 1279 O O . GLY A 1 163 ? -8.346 -6.058 -5.023 1.00 95.81 163 GLY A O 1
ATOM 1280 N N . ARG A 1 164 ? -6.861 -6.641 -6.610 1.00 95.94 164 ARG A N 1
ATOM 1281 C CA . ARG A 1 164 ? -5.890 -7.291 -5.713 1.00 95.94 164 ARG A CA 1
ATOM 1282 C C . ARG A 1 164 ? -5.273 -6.312 -4.724 1.00 95.94 164 ARG A C 1
ATOM 1284 O O . ARG A 1 164 ? -5.192 -6.629 -3.540 1.00 95.94 164 ARG A O 1
ATOM 1291 N N . THR A 1 165 ? -4.908 -5.113 -5.171 1.00 95.38 165 THR A N 1
ATOM 1292 C CA . THR A 1 165 ? -4.368 -4.071 -4.288 1.00 95.38 165 THR A CA 1
ATOM 1293 C C . THR A 1 165 ? -5.402 -3.642 -3.252 1.00 95.38 165 THR A C 1
ATOM 1295 O O . THR A 1 165 ? -5.096 -3.596 -2.065 1.00 95.38 165 THR A O 1
ATOM 1298 N N . ILE A 1 166 ? -6.664 -3.434 -3.639 1.00 95.69 166 ILE A N 1
ATOM 1299 C CA . ILE A 1 166 ? -7.727 -3.130 -2.663 1.00 95.69 166 ILE A CA 1
ATOM 1300 C C . ILE A 1 166 ? -7.882 -4.258 -1.655 1.00 95.69 166 ILE A C 1
ATOM 1302 O O . ILE A 1 166 ? -7.962 -3.999 -0.455 1.00 95.69 166 ILE A O 1
ATOM 1306 N N . PHE A 1 167 ? -7.899 -5.501 -2.130 1.00 96.00 167 PHE A N 1
ATOM 1307 C CA . PHE A 1 167 ? -7.993 -6.659 -1.255 1.00 96.00 167 PHE A CA 1
ATOM 1308 C C . PHE A 1 167 ? -6.807 -6.736 -0.283 1.00 96.00 167 PHE A C 1
ATOM 1310 O O . PHE A 1 167 ? -7.003 -7.060 0.884 1.00 96.00 167 PHE A O 1
ATOM 1317 N N . GLY A 1 168 ? -5.607 -6.345 -0.717 1.00 95.19 168 GLY A N 1
ATOM 1318 C CA . GLY A 1 168 ? -4.429 -6.219 0.139 1.00 95.19 168 GLY A CA 1
ATOM 1319 C C . GLY A 1 168 ? -4.532 -5.105 1.189 1.00 95.19 168 GLY A C 1
ATOM 1320 O O . GLY A 1 168 ? -3.963 -5.225 2.271 1.00 95.19 168 GLY A O 1
ATOM 1321 N N . LEU A 1 169 ? -5.254 -4.017 0.905 1.00 95.56 169 LEU A N 1
ATOM 1322 C CA . LEU A 1 169 ? -5.474 -2.906 1.845 1.00 95.56 169 LEU A CA 1
ATOM 1323 C C . LEU A 1 169 ? -6.533 -3.224 2.917 1.00 95.56 169 LEU A C 1
ATOM 1325 O O . LEU A 1 169 ? -6.476 -2.678 4.024 1.00 95.56 169 LEU A O 1
ATOM 1329 N N . LEU A 1 170 ? -7.508 -4.086 2.600 1.00 96.38 170 LEU A N 1
ATOM 1330 C CA . LEU A 1 170 ? -8.652 -4.387 3.470 1.00 96.38 170 LEU A CA 1
ATOM 1331 C C . LEU A 1 170 ? -8.245 -4.870 4.879 1.00 96.38 170 LEU A C 1
ATOM 1333 O O . LEU A 1 170 ? -8.757 -4.293 5.843 1.00 96.38 170 LEU A O 1
ATOM 1337 N N . PRO A 1 171 ? -7.340 -5.857 5.057 1.00 96.81 171 PRO A N 1
ATOM 1338 C CA . PRO A 1 171 ? -6.984 -6.362 6.383 1.00 96.81 171 PRO A CA 1
ATOM 1339 C C . PRO A 1 171 ? -6.415 -5.281 7.303 1.00 96.81 171 PRO A C 1
ATOM 1341 O O . PRO A 1 171 ? -6.845 -5.160 8.448 1.00 96.81 171 PRO A O 1
ATOM 1344 N N . TYR A 1 172 ? -5.507 -4.445 6.796 1.00 96.94 172 TYR A N 1
ATOM 1345 C CA . TYR A 1 172 ? -4.882 -3.377 7.579 1.00 96.94 172 TYR A CA 1
ATOM 1346 C C . TYR A 1 172 ? -5.862 -2.254 7.926 1.00 96.94 172 TYR A C 1
ATOM 1348 O O . TYR A 1 172 ? -5.838 -1.726 9.039 1.00 96.94 172 TYR A O 1
ATOM 1356 N N . MET A 1 173 ? -6.779 -1.925 7.013 1.00 96.75 173 MET A N 1
ATOM 1357 C CA . MET A 1 173 ? -7.878 -1.002 7.298 1.00 96.75 173 MET A CA 1
ATOM 1358 C C . MET A 1 173 ? -8.802 -1.542 8.395 1.00 96.75 173 MET A C 1
ATOM 1360 O O . MET A 1 173 ? -9.139 -0.812 9.329 1.00 96.75 173 MET A O 1
ATOM 1364 N N . LEU A 1 174 ? -9.210 -2.810 8.303 1.00 96.88 174 LEU A N 1
ATOM 1365 C CA . LEU A 1 174 ? -10.070 -3.445 9.303 1.00 96.88 174 LEU A CA 1
ATOM 1366 C C . LEU A 1 174 ? -9.367 -3.544 10.660 1.00 96.88 174 LEU A C 1
ATOM 1368 O O . LEU A 1 174 ? -9.984 -3.251 11.683 1.00 96.88 174 LEU A O 1
ATOM 1372 N N . LEU A 1 175 ? -8.073 -3.865 10.667 1.00 97.31 175 LEU A N 1
ATOM 1373 C CA . LEU A 1 175 ? -7.240 -3.893 11.866 1.00 97.31 175 LEU A CA 1
ATOM 1374 C C . LEU A 1 175 ? -7.169 -2.512 12.532 1.00 97.31 175 LEU A C 1
ATOM 1376 O O . LEU A 1 175 ? -7.439 -2.387 13.727 1.00 97.31 175 LEU A O 1
ATOM 1380 N N . ALA A 1 176 ? -6.882 -1.458 11.762 1.00 97.50 176 ALA A N 1
ATOM 1381 C CA . ALA A 1 176 ? -6.844 -0.087 12.269 1.00 97.50 176 ALA A CA 1
ATOM 1382 C C . ALA A 1 176 ? -8.204 0.354 12.837 1.00 97.50 176 ALA A C 1
ATOM 1384 O O . ALA A 1 176 ? -8.267 0.964 13.908 1.00 97.50 176 ALA A O 1
ATOM 1385 N N . ALA A 1 177 ? -9.303 0.012 12.154 1.00 96.31 177 ALA A N 1
ATOM 1386 C CA . ALA A 1 177 ? -10.657 0.280 12.634 1.00 96.31 177 ALA A CA 1
ATOM 1387 C C . ALA A 1 177 ? -10.956 -0.474 13.939 1.00 96.31 177 ALA A C 1
ATOM 1389 O O . ALA A 1 177 ? -11.466 0.124 14.887 1.00 96.31 177 ALA A O 1
ATOM 1390 N N . MET A 1 178 ? -10.607 -1.760 14.012 1.00 96.69 178 MET A N 1
ATOM 1391 C CA . MET A 1 178 ? -10.792 -2.599 15.197 1.00 96.69 178 MET A CA 1
ATOM 1392 C C . MET A 1 178 ? -10.039 -2.027 16.403 1.00 96.69 178 MET A C 1
ATOM 1394 O O . MET A 1 178 ? -10.628 -1.850 17.469 1.00 96.69 178 MET A O 1
ATOM 1398 N N . LEU A 1 179 ? -8.766 -1.668 16.231 1.00 97.62 179 LEU A N 1
ATOM 1399 C CA . LEU A 1 179 ? -7.941 -1.100 17.299 1.00 97.62 179 LEU A CA 1
ATOM 1400 C C . LEU A 1 179 ? -8.433 0.289 17.730 1.00 97.62 179 LEU A C 1
ATOM 1402 O O . LEU A 1 179 ? -8.435 0.596 18.923 1.00 97.62 179 LEU A O 1
ATOM 1406 N N . ALA A 1 180 ? -8.944 1.100 16.797 1.00 96.38 180 ALA A N 1
ATOM 1407 C CA . ALA A 1 180 ? -9.584 2.374 17.125 1.00 96.38 180 ALA A CA 1
ATOM 1408 C C . ALA A 1 180 ? -10.874 2.192 17.947 1.00 96.38 180 ALA A C 1
ATOM 1410 O O . ALA A 1 180 ? -11.141 2.991 18.847 1.00 96.38 180 ALA A O 1
ATOM 1411 N N . ILE A 1 181 ? -11.665 1.151 17.657 1.00 94.31 181 ILE A N 1
ATOM 1412 C CA . ILE A 1 181 ? -12.897 0.808 18.389 1.00 94.31 181 ILE A CA 1
ATOM 1413 C C . ILE A 1 181 ? -12.568 0.306 19.797 1.00 94.31 181 ILE A C 1
ATOM 1415 O O . ILE A 1 181 ? -13.137 0.806 20.770 1.00 94.31 181 ILE A O 1
ATOM 1419 N N . ILE A 1 182 ? -11.639 -0.648 19.913 1.00 96.25 182 ILE A N 1
ATOM 1420 C CA . ILE A 1 182 ? -11.229 -1.241 21.196 1.00 96.25 182 ILE A CA 1
ATOM 1421 C C . ILE A 1 182 ? -10.601 -0.171 22.092 1.00 96.25 182 ILE A C 1
ATOM 1423 O O . ILE A 1 182 ? -11.014 -0.001 23.238 1.00 96.25 182 ILE A O 1
ATOM 1427 N N . GLY A 1 183 ? -9.653 0.598 21.554 1.00 95.25 183 GLY A N 1
ATOM 1428 C CA . GLY A 1 183 ? -8.970 1.661 22.288 1.00 95.25 183 GLY A CA 1
ATOM 1429 C C . GLY A 1 183 ? -9.771 2.957 22.417 1.00 95.25 183 GLY A C 1
ATOM 1430 O O . GLY A 1 183 ? -9.277 3.908 23.022 1.00 95.25 183 GLY A O 1
ATOM 1431 N N . ARG A 1 184 ? -10.974 3.023 21.821 1.00 94.12 184 ARG A N 1
ATOM 1432 C CA . ARG A 1 184 ? -11.886 4.184 21.817 1.00 94.12 184 ARG A CA 1
ATOM 1433 C C . ARG A 1 184 ? -11.189 5.511 21.496 1.00 94.12 184 ARG A C 1
ATOM 1435 O O . ARG A 1 184 ? -11.549 6.563 22.024 1.00 94.12 184 ARG A O 1
ATOM 1442 N N . SER A 1 185 ? -10.159 5.473 20.656 1.00 95.00 185 SER A N 1
ATOM 1443 C CA . SER A 1 185 ? -9.330 6.634 20.342 1.00 95.00 185 SER A CA 1
ATOM 1444 C C . SER A 1 185 ? -8.652 6.481 18.986 1.00 95.00 185 SER A C 1
ATOM 1446 O O . SER A 1 185 ? -8.335 5.379 18.541 1.00 95.00 185 SER A O 1
ATOM 1448 N N . ALA A 1 186 ? -8.409 7.615 18.323 1.00 95.25 186 ALA A N 1
ATOM 1449 C CA . ALA A 1 186 ? -7.690 7.625 17.051 1.00 95.25 186 ALA A CA 1
ATOM 1450 C C . ALA A 1 186 ? -6.229 7.196 17.234 1.00 95.25 186 ALA A C 1
ATOM 1452 O O . ALA A 1 186 ? -5.685 6.499 16.387 1.00 95.25 186 ALA A O 1
ATOM 1453 N N . LEU A 1 187 ? -5.619 7.567 18.366 1.00 96.31 187 LEU A N 1
ATOM 1454 C CA . LEU A 1 187 ? -4.238 7.213 18.673 1.00 96.31 187 LEU A CA 1
ATOM 1455 C C . LEU A 1 187 ? -4.058 5.697 18.800 1.00 96.31 187 LEU A C 1
ATOM 1457 O O . LEU A 1 187 ? -3.113 5.172 18.227 1.00 96.31 187 LEU A O 1
ATOM 1461 N N . ALA A 1 188 ? -4.972 4.994 19.479 1.00 97.12 188 ALA A N 1
ATOM 1462 C CA . ALA A 1 188 ? -4.898 3.538 19.603 1.00 97.12 188 ALA A CA 1
ATOM 1463 C C . ALA A 1 188 ? -4.996 2.833 18.242 1.00 97.12 188 ALA A C 1
ATOM 1465 O O . ALA A 1 188 ? -4.219 1.922 17.969 1.00 97.12 188 ALA A O 1
ATOM 1466 N N . GLY A 1 189 ? -5.901 3.291 17.369 1.00 96.94 189 GLY A N 1
ATOM 1467 C CA . GLY A 1 189 ? -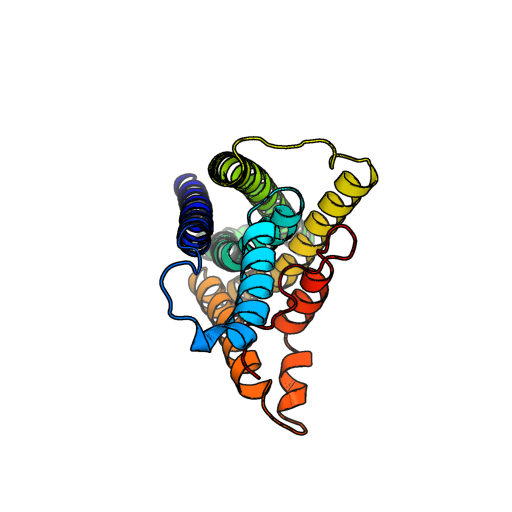6.020 2.762 16.010 1.00 96.94 189 GLY A CA 1
ATOM 1468 C C . GLY A 1 189 ? -4.772 3.006 15.165 1.00 96.94 189 GLY A C 1
ATOM 1469 O O . GLY A 1 189 ? -4.271 2.082 14.532 1.00 96.94 189 GLY A O 1
ATOM 1470 N N . THR A 1 190 ? -4.246 4.235 15.186 1.00 97.38 190 THR A N 1
ATOM 1471 C CA . THR A 1 190 ? -3.073 4.606 14.389 1.00 97.38 190 THR A CA 1
ATOM 1472 C C . THR A 1 190 ? -1.820 3.905 14.899 1.00 97.38 190 THR A C 1
ATOM 1474 O O . THR A 1 190 ? -1.136 3.249 14.123 1.00 97.38 190 THR A O 1
ATOM 1477 N N . ALA A 1 191 ? -1.521 4.017 16.196 1.00 97.81 191 ALA A N 1
ATOM 1478 C CA . ALA A 1 191 ? -0.325 3.423 16.784 1.00 97.81 191 ALA A CA 1
ATOM 1479 C C . ALA A 1 191 ? -0.366 1.897 16.678 1.00 97.81 191 ALA A C 1
ATOM 1481 O O . ALA A 1 191 ? 0.591 1.298 16.204 1.00 97.81 191 ALA A O 1
ATOM 1482 N N . GLY A 1 192 ? -1.489 1.273 17.041 1.00 97.38 192 GLY A N 1
ATOM 1483 C CA . GLY A 1 192 ? -1.628 -0.175 16.970 1.00 97.38 192 GLY A CA 1
ATOM 1484 C C . GLY A 1 192 ? -1.551 -0.707 15.536 1.00 97.38 192 GLY A C 1
ATOM 1485 O O . GLY A 1 192 ? -0.807 -1.647 15.279 1.00 97.38 192 GLY A O 1
ATOM 1486 N N . GLY A 1 193 ? -2.244 -0.070 14.584 1.00 97.12 193 GLY A N 1
ATOM 1487 C CA . GLY A 1 193 ? -2.199 -0.478 13.178 1.00 97.12 193 GLY A CA 1
ATOM 1488 C C . GLY A 1 193 ? -0.802 -0.346 12.565 1.00 97.12 193 GLY A C 1
ATOM 1489 O O . GLY A 1 193 ? -0.347 -1.262 11.884 1.00 97.12 193 GLY A O 1
ATOM 1490 N N . LEU A 1 194 ? -0.097 0.758 12.843 1.00 97.62 194 LEU A N 1
ATOM 1491 C CA . LEU A 1 194 ? 1.267 0.971 12.348 1.00 97.62 194 LEU A CA 1
ATOM 1492 C C . LEU A 1 194 ? 2.271 0.018 12.995 1.00 97.62 194 LEU A C 1
ATOM 1494 O O . LEU A 1 194 ? 3.109 -0.534 12.288 1.00 97.62 194 LEU A O 1
ATOM 1498 N N . VAL A 1 195 ? 2.182 -0.201 14.311 1.00 97.50 195 VAL A N 1
ATOM 1499 C CA . VAL A 1 195 ? 3.045 -1.166 15.005 1.00 97.50 195 VAL A CA 1
ATOM 1500 C C . VAL A 1 195 ? 2.846 -2.553 14.412 1.00 97.50 195 VAL A C 1
ATOM 1502 O O . VAL A 1 195 ? 3.835 -3.170 14.045 1.00 97.50 195 VAL A O 1
ATOM 1505 N N . CYS A 1 196 ? 1.608 -3.019 14.224 1.00 96.25 196 CYS A N 1
ATOM 1506 C CA . CYS A 1 196 ? 1.362 -4.304 13.567 1.00 96.25 196 CYS A CA 1
ATOM 1507 C C . CYS A 1 196 ? 1.962 -4.352 12.154 1.00 96.25 196 CYS A C 1
ATOM 1509 O O . CYS A 1 196 ? 2.696 -5.284 11.852 1.00 96.25 196 CYS A O 1
ATOM 1511 N N . TYR A 1 197 ? 1.723 -3.335 11.320 1.00 95.94 197 TYR A N 1
ATOM 1512 C CA . TYR A 1 197 ? 2.254 -3.285 9.953 1.00 95.94 197 TYR A CA 1
ATOM 1513 C C . TYR A 1 197 ? 3.792 -3.368 9.903 1.00 95.94 197 TYR A C 1
ATOM 1515 O O . TYR A 1 197 ? 4.348 -4.196 9.183 1.00 95.94 197 TYR A O 1
ATOM 1523 N N . PHE A 1 198 ? 4.495 -2.547 10.690 1.00 95.75 198 PHE A N 1
ATOM 1524 C CA . PHE A 1 198 ? 5.962 -2.528 10.682 1.00 95.75 198 PHE A CA 1
ATOM 1525 C C . PHE A 1 198 ? 6.579 -3.734 11.392 1.00 95.75 198 PHE A C 1
ATOM 1527 O O . PHE A 1 198 ? 7.568 -4.282 10.906 1.00 95.75 198 PHE A O 1
ATOM 1534 N N . VAL A 1 199 ? 6.004 -4.172 12.516 1.00 95.81 199 VAL A N 1
ATOM 1535 C CA . VAL A 1 199 ? 6.492 -5.349 13.247 1.00 95.81 199 VAL A CA 1
ATOM 1536 C C . VAL A 1 199 ? 6.323 -6.606 12.406 1.00 95.81 199 VAL A C 1
ATOM 1538 O O . VAL A 1 199 ? 7.244 -7.412 12.383 1.00 95.81 199 VAL A O 1
ATOM 1541 N N . GLU A 1 200 ? 5.220 -6.766 11.669 1.00 94.06 200 GLU A N 1
ATOM 1542 C CA . GLU A 1 200 ? 5.068 -7.883 10.728 1.00 94.06 200 GLU A CA 1
ATOM 1543 C C . GLU A 1 200 ? 6.158 -7.875 9.653 1.00 94.06 200 GLU A C 1
ATOM 1545 O O . GLU A 1 200 ? 6.725 -8.927 9.358 1.00 94.06 200 GLU A O 1
ATOM 1550 N N . GLY A 1 201 ? 6.480 -6.707 9.089 1.00 91.06 201 GLY A N 1
ATOM 1551 C CA . GLY A 1 201 ? 7.553 -6.572 8.101 1.00 91.06 201 GLY A CA 1
ATOM 1552 C C . GLY A 1 201 ? 8.921 -6.975 8.661 1.00 91.06 201 GLY A C 1
ATOM 1553 O O . GLY A 1 201 ? 9.616 -7.794 8.064 1.00 91.06 201 GLY A O 1
ATOM 1554 N N . ILE A 1 202 ? 9.276 -6.463 9.843 1.00 91.75 202 ILE A N 1
ATOM 1555 C CA . ILE A 1 202 ? 10.547 -6.777 10.518 1.00 91.75 202 ILE A CA 1
ATOM 1556 C C . ILE A 1 202 ? 10.601 -8.253 10.929 1.00 91.75 202 ILE A C 1
ATOM 1558 O O . ILE A 1 202 ? 11.603 -8.925 10.698 1.00 91.75 202 ILE A O 1
ATOM 1562 N N . ALA A 1 203 ? 9.520 -8.778 11.509 1.00 90.62 203 ALA A N 1
ATOM 1563 C CA . ALA A 1 203 ? 9.436 -10.177 11.909 1.00 90.62 203 ALA A CA 1
ATOM 1564 C C . ALA A 1 203 ? 9.561 -11.107 10.699 1.00 90.62 203 ALA A C 1
ATOM 1566 O O . ALA A 1 203 ? 10.260 -12.111 10.784 1.00 90.62 203 ALA A O 1
ATOM 1567 N N . SER A 1 204 ? 8.943 -10.757 9.567 1.00 91.06 204 SER A N 1
ATOM 1568 C CA . SER A 1 204 ? 9.070 -11.526 8.324 1.00 91.06 204 SER A CA 1
ATOM 1569 C C . SER A 1 204 ? 10.508 -11.533 7.807 1.00 91.06 204 SER A C 1
ATOM 1571 O O . SER A 1 204 ? 10.991 -12.589 7.415 1.00 91.06 204 SER A O 1
ATOM 1573 N N . ALA A 1 205 ? 11.206 -10.395 7.862 1.00 87.75 205 ALA A N 1
ATOM 1574 C CA . ALA A 1 205 ? 12.603 -10.298 7.438 1.00 87.75 205 ALA A CA 1
ATOM 1575 C C . ALA A 1 205 ? 13.550 -11.121 8.330 1.00 87.75 205 ALA A C 1
ATOM 1577 O O . ALA A 1 205 ? 14.416 -11.824 7.827 1.00 87.75 205 ALA A O 1
ATOM 1578 N N . ILE A 1 206 ? 13.367 -11.078 9.654 1.00 90.31 206 ILE A N 1
ATOM 1579 C CA . ILE A 1 206 ? 14.229 -11.808 10.601 1.00 90.31 206 ILE A CA 1
ATOM 1580 C C . ILE A 1 206 ? 13.942 -13.313 10.572 1.00 90.31 206 ILE A C 1
ATOM 1582 O O . ILE A 1 206 ? 14.859 -14.129 10.592 1.00 90.31 206 ILE A O 1
ATOM 1586 N N . LEU A 1 207 ? 12.662 -13.694 10.576 1.00 90.50 207 LEU A N 1
ATOM 1587 C CA . LEU A 1 207 ? 12.254 -15.095 10.678 1.00 90.50 207 LEU A CA 1
ATOM 1588 C C . LEU A 1 207 ? 12.287 -15.816 9.328 1.00 90.50 207 LEU A C 1
ATOM 1590 O O . LEU A 1 207 ? 12.365 -17.041 9.322 1.00 90.50 207 LEU A O 1
ATOM 1594 N N . GLY A 1 208 ? 12.254 -15.084 8.209 1.00 87.00 208 GLY A N 1
ATOM 1595 C CA . GLY A 1 208 ? 12.317 -15.640 6.856 1.00 87.00 208 GLY A CA 1
ATOM 1596 C C . GLY A 1 208 ? 13.599 -16.428 6.572 1.00 87.00 208 GLY A C 1
ATOM 1597 O O . GLY A 1 208 ? 13.530 -17.455 5.906 1.00 87.00 208 GLY A O 1
ATOM 1598 N N . GLY A 1 209 ? 14.734 -16.022 7.153 1.00 85.50 209 GLY A N 1
ATOM 1599 C CA . GLY A 1 209 ? 16.004 -16.763 7.068 1.00 85.50 209 GLY A CA 1
ATOM 1600 C C . GLY A 1 209 ? 16.126 -17.931 8.061 1.00 85.50 209 GLY A C 1
ATOM 1601 O O . GLY A 1 209 ? 17.118 -18.660 8.068 1.00 85.50 209 GLY A O 1
ATOM 1602 N N . GLY A 1 210 ? 15.140 -18.123 8.944 1.00 86.75 210 GLY A N 1
ATOM 1603 C CA . GLY A 1 210 ? 15.152 -19.178 9.955 1.00 86.75 210 GLY A CA 1
ATOM 1604 C C . GLY A 1 210 ? 14.735 -20.542 9.399 1.00 86.75 210 GLY A C 1
ATOM 1605 O O . GLY A 1 210 ? 13.743 -20.662 8.686 1.00 86.75 210 GLY A O 1
ATOM 1606 N N . SER A 1 211 ? 15.432 -21.612 9.792 1.00 87.56 211 SER A N 1
ATOM 1607 C CA . SER A 1 211 ? 15.011 -22.986 9.482 1.00 87.56 211 SER A CA 1
ATOM 1608 C C . SER A 1 211 ? 14.047 -23.549 10.541 1.00 87.56 211 SER A C 1
ATOM 1610 O O . SER A 1 211 ? 14.069 -23.173 11.714 1.00 87.56 211 SER A O 1
ATOM 1612 N N . GLY A 1 212 ? 13.170 -24.474 10.139 1.00 91.31 212 GLY A N 1
ATOM 1613 C CA . GLY A 1 212 ? 12.276 -25.187 11.059 1.00 91.31 212 GLY A CA 1
ATOM 1614 C C . GLY A 1 212 ? 10.959 -24.461 11.355 1.00 91.31 212 GLY A C 1
ATOM 1615 O O . GLY A 1 212 ? 10.233 -24.082 10.439 1.00 91.31 212 GLY A O 1
ATOM 1616 N N . TRP A 1 213 ? 10.584 -24.355 12.636 1.00 90.38 213 TRP A N 1
ATOM 1617 C CA . TRP A 1 213 ? 9.289 -23.788 13.051 1.00 90.38 213 TRP A CA 1
ATOM 1618 C C . TRP A 1 213 ? 9.256 -22.255 12.997 1.00 90.38 213 TRP A C 1
ATOM 1620 O O . TRP A 1 213 ? 8.231 -21.693 12.618 1.00 90.38 213 TRP A O 1
ATOM 1630 N N . SER A 1 214 ? 10.368 -21.579 13.305 1.00 88.19 214 SER A N 1
ATOM 1631 C CA . SER A 1 214 ? 10.467 -20.112 13.241 1.00 88.19 214 SER A CA 1
ATOM 1632 C C . SER A 1 214 ? 10.240 -19.585 11.823 1.00 88.19 214 SER A C 1
ATOM 1634 O O . SER A 1 214 ? 9.471 -18.642 11.651 1.00 88.19 214 SER A O 1
ATOM 1636 N N . GL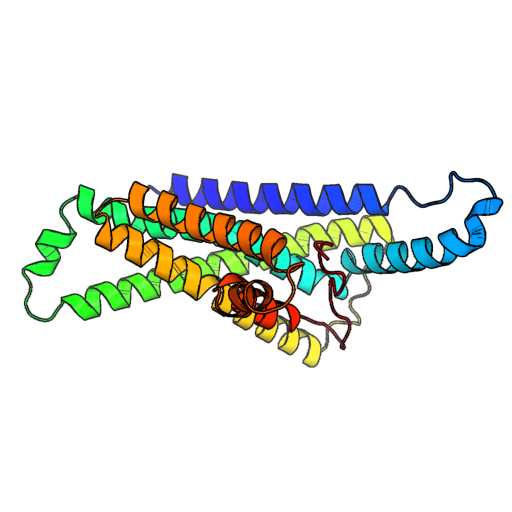Y A 1 215 ? 10.782 -20.268 10.810 1.00 88.31 215 GLY A N 1
ATOM 1637 C CA . GLY A 1 215 ? 10.536 -19.966 9.395 1.00 88.31 215 GLY A CA 1
ATOM 1638 C C . GLY A 1 215 ? 9.083 -20.163 8.949 1.00 88.31 215 GLY A C 1
ATOM 1639 O O . GLY A 1 215 ? 8.685 -19.656 7.906 1.00 88.31 215 GLY A O 1
ATOM 1640 N N . ARG A 1 216 ? 8.243 -20.847 9.744 1.00 90.44 216 ARG A N 1
ATOM 1641 C CA . ARG A 1 216 ? 6.813 -21.014 9.433 1.00 90.44 216 ARG A CA 1
ATOM 1642 C C . ARG A 1 216 ? 5.946 -19.854 9.915 1.00 90.44 216 ARG A C 1
ATOM 1644 O O . ARG A 1 216 ? 4.837 -19.690 9.416 1.00 90.44 216 ARG A O 1
ATOM 1651 N N . ILE A 1 217 ? 6.424 -19.068 10.880 1.00 90.25 217 ILE A N 1
ATOM 1652 C CA . ILE A 1 217 ? 5.658 -17.977 11.499 1.00 90.25 217 ILE A CA 1
ATOM 1653 C C . ILE A 1 217 ? 5.251 -16.907 10.473 1.00 90.25 217 ILE A C 1
ATOM 1655 O O . ILE A 1 217 ? 4.071 -16.546 10.472 1.00 90.25 217 ILE A O 1
ATOM 1659 N N . PRO A 1 218 ? 6.138 -16.438 9.566 1.00 90.88 218 PRO A N 1
ATOM 1660 C CA . PRO A 1 218 ? 5.775 -15.416 8.586 1.00 90.88 218 PRO A CA 1
ATOM 1661 C C . PRO A 1 218 ? 4.575 -15.794 7.713 1.00 90.88 218 PRO A C 1
ATOM 1663 O O . PRO A 1 218 ? 3.783 -14.923 7.372 1.00 90.88 218 PRO A O 1
ATOM 1666 N N . HIS A 1 219 ? 4.369 -17.082 7.419 1.00 89.56 219 HIS A N 1
ATOM 1667 C CA . HIS A 1 219 ? 3.254 -17.535 6.579 1.00 89.56 219 HIS A CA 1
ATOM 1668 C C . HIS A 1 219 ? 1.866 -17.282 7.184 1.00 89.56 219 HIS A C 1
ATOM 1670 O O . HIS A 1 219 ? 0.881 -17.219 6.450 1.00 89.56 219 HIS A O 1
ATOM 1676 N N . TYR A 1 220 ? 1.773 -17.112 8.505 1.00 91.88 220 TYR A N 1
ATOM 1677 C CA . TYR A 1 220 ? 0.514 -16.801 9.187 1.00 91.88 220 TYR A CA 1
ATOM 1678 C C . TYR A 1 220 ? 0.256 -15.294 9.321 1.00 91.88 220 TYR A C 1
ATOM 1680 O O . TYR A 1 220 ? -0.816 -14.902 9.784 1.00 91.88 220 TYR A O 1
ATOM 1688 N N . LEU A 1 221 ? 1.216 -14.447 8.938 1.00 93.69 221 LEU A N 1
ATOM 1689 C CA . LEU A 1 221 ? 1.080 -12.996 9.032 1.00 93.69 221 LEU A CA 1
ATOM 1690 C C . LEU A 1 221 ? 0.211 -12.442 7.900 1.00 93.69 221 LEU A C 1
ATOM 1692 O O . LEU A 1 221 ? 0.118 -13.006 6.802 1.00 93.69 221 LEU A O 1
ATOM 1696 N N . ILE A 1 222 ? -0.421 -11.297 8.160 1.00 94.38 222 ILE A N 1
ATOM 1697 C CA . ILE A 1 222 ? -1.236 -10.600 7.160 1.00 94.38 222 ILE A CA 1
ATOM 1698 C C . ILE A 1 222 ? -0.345 -10.176 5.988 1.00 94.38 222 ILE A C 1
ATOM 1700 O O . ILE A 1 222 ? -0.714 -10.391 4.832 1.00 94.38 222 ILE A O 1
ATOM 1704 N N . SER A 1 223 ? 0.850 -9.660 6.285 1.00 92.06 223 SER A N 1
ATOM 1705 C CA . SER A 1 223 ? 1.835 -9.214 5.294 1.00 92.06 223 SER A CA 1
ATOM 1706 C C . SER A 1 223 ? 2.169 -10.280 4.250 1.00 92.06 223 SER A C 1
ATOM 1708 O O . SE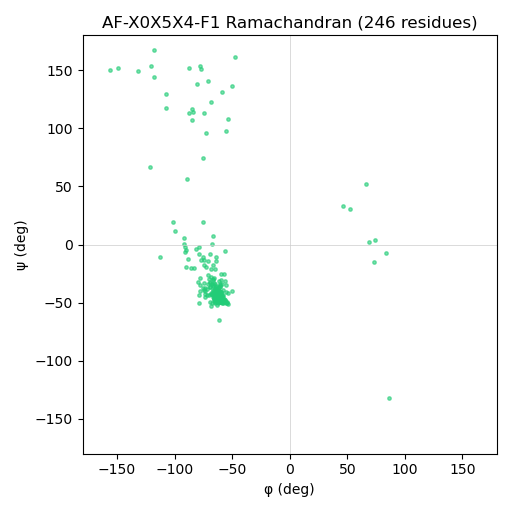R A 1 223 ? 2.219 -9.968 3.062 1.00 92.06 223 SER A O 1
ATOM 1710 N N . HIS A 1 224 ? 2.334 -11.540 4.661 1.00 91.69 224 HIS A N 1
ATOM 1711 C CA . HIS A 1 224 ? 2.666 -12.636 3.754 1.00 91.69 224 HIS A CA 1
ATOM 1712 C C . HIS A 1 224 ? 1.531 -12.932 2.770 1.00 91.69 224 HIS A C 1
ATOM 1714 O O . HIS A 1 224 ? 1.765 -13.067 1.570 1.00 91.69 224 HIS A O 1
ATOM 1720 N N . ASN A 1 225 ? 0.288 -12.960 3.255 1.00 92.94 225 ASN A N 1
ATOM 1721 C CA . ASN A 1 225 ? -0.887 -13.160 2.407 1.00 92.94 225 ASN A CA 1
ATOM 1722 C C . ASN A 1 225 ? -1.087 -11.992 1.434 1.00 92.94 225 ASN A C 1
ATOM 1724 O O . ASN A 1 225 ? -1.374 -12.196 0.255 1.00 92.94 225 ASN A O 1
ATOM 1728 N N . VAL A 1 226 ? -0.891 -10.760 1.909 1.00 93.62 226 VAL A N 1
ATOM 1729 C CA . VAL A 1 226 ? -0.948 -9.560 1.066 1.00 93.62 226 VAL A CA 1
ATOM 1730 C C . VAL A 1 226 ? 0.137 -9.604 -0.010 1.00 93.62 226 VAL A C 1
ATOM 1732 O O . VAL A 1 226 ? -0.159 -9.348 -1.175 1.00 93.62 226 VAL A O 1
ATOM 1735 N N . TYR A 1 227 ? 1.366 -9.984 0.345 1.00 91.19 227 TYR A N 1
ATOM 1736 C CA . TYR A 1 227 ? 2.465 -10.121 -0.609 1.00 91.19 227 TYR A CA 1
ATOM 1737 C C . TYR A 1 227 ? 2.186 -11.206 -1.656 1.00 91.19 227 TYR A C 1
ATOM 1739 O O . TYR A 1 227 ? 2.370 -10.956 -2.843 1.00 91.19 227 TYR A O 1
ATOM 1747 N N . ALA A 1 228 ? 1.661 -12.366 -1.251 1.00 91.56 228 ALA A N 1
ATOM 1748 C CA . ALA A 1 228 ? 1.296 -13.448 -2.168 1.00 91.56 228 ALA A CA 1
ATOM 1749 C C . ALA A 1 228 ? 0.207 -13.041 -3.178 1.00 91.56 228 ALA A C 1
ATOM 1751 O O . ALA A 1 228 ? 0.195 -13.519 -4.307 1.00 91.56 228 ALA A O 1
ATOM 1752 N N . ILE A 1 229 ? -0.706 -12.146 -2.796 1.00 91.69 229 ILE A N 1
ATOM 1753 C CA . ILE A 1 229 ? -1.726 -11.608 -3.706 1.00 91.69 229 ILE A CA 1
ATOM 1754 C C . ILE A 1 229 ? -1.126 -10.540 -4.625 1.00 91.69 229 ILE A C 1
ATOM 1756 O O . ILE A 1 229 ? -1.444 -10.493 -5.814 1.00 91.69 229 ILE A O 1
ATOM 1760 N N . MET A 1 230 ? -0.251 -9.689 -4.088 1.00 91.31 230 MET A N 1
ATOM 1761 C CA . MET A 1 230 ? 0.413 -8.629 -4.846 1.00 91.31 230 MET A CA 1
ATOM 1762 C C . MET A 1 230 ? 1.443 -9.171 -5.840 1.00 91.31 230 MET A C 1
ATOM 1764 O O . MET A 1 230 ? 1.606 -8.577 -6.901 1.00 91.31 230 MET A O 1
ATOM 1768 N N . SER A 1 231 ? 2.084 -10.309 -5.566 1.00 89.50 231 SER A N 1
ATOM 1769 C CA . SER A 1 231 ? 3.027 -10.953 -6.493 1.00 89.50 231 SER A CA 1
ATOM 1770 C C . SER A 1 231 ? 2.351 -11.477 -7.766 1.00 89.50 231 SER A C 1
ATOM 1772 O O . SER A 1 231 ? 3.019 -11.674 -8.781 1.00 89.50 231 SER A O 1
ATOM 1774 N N . LEU A 1 232 ? 1.020 -11.634 -7.748 1.00 90.19 232 LEU A N 1
ATOM 1775 C CA . LEU A 1 232 ? 0.217 -11.952 -8.930 1.00 90.19 232 LEU A CA 1
ATOM 1776 C C . LEU A 1 232 ? 0.030 -10.746 -9.863 1.00 90.19 232 LEU A C 1
ATOM 1778 O O . LEU A 1 232 ? -0.479 -10.920 -10.973 1.00 90.19 232 LEU A O 1
ATOM 1782 N N . ASN A 1 233 ? 0.396 -9.528 -9.444 1.00 88.69 233 ASN A N 1
ATOM 1783 C CA . ASN A 1 233 ? 0.331 -8.325 -10.277 1.00 88.69 233 ASN A CA 1
ATOM 1784 C C . ASN A 1 233 ? 1.474 -8.315 -11.296 1.00 88.69 233 ASN A C 1
ATOM 1786 O O . ASN A 1 233 ? 2.448 -7.580 -11.167 1.00 88.69 233 ASN A O 1
ATOM 1790 N N . GLN A 1 234 ? 1.327 -9.151 -12.317 1.00 83.81 234 GLN A N 1
ATOM 1791 C CA . GLN A 1 234 ? 2.270 -9.328 -13.413 1.00 83.81 234 GLN A CA 1
ATOM 1792 C C . GLN A 1 234 ? 1.585 -8.949 -14.725 1.00 83.81 234 GLN A C 1
ATOM 1794 O O . GLN A 1 234 ? 0.388 -9.197 -14.880 1.00 83.81 234 GLN A O 1
ATOM 1799 N N . LEU A 1 235 ? 2.335 -8.351 -15.649 1.00 78.69 235 LEU A N 1
ATOM 1800 C CA . LEU A 1 235 ? 1.871 -8.072 -17.010 1.00 78.69 235 LEU A CA 1
ATOM 1801 C C . LEU A 1 235 ? 2.579 -9.027 -17.967 1.00 78.69 235 LEU A C 1
ATOM 1803 O O . LEU A 1 235 ? 3.803 -9.142 -17.910 1.00 78.69 235 LEU A O 1
ATOM 1807 N N . ASN A 1 236 ? 1.832 -9.713 -18.837 1.00 65.62 236 ASN A N 1
ATOM 1808 C CA . ASN A 1 236 ? 2.377 -10.690 -19.797 1.00 65.62 236 ASN A CA 1
ATOM 1809 C C . ASN A 1 236 ? 3.287 -11.775 -19.170 1.00 65.62 236 ASN A C 1
ATOM 1811 O O . ASN A 1 236 ? 4.229 -12.241 -19.804 1.00 65.62 236 ASN A O 1
ATOM 1815 N N . GLY A 1 237 ? 3.043 -12.162 -17.912 1.00 59.38 237 GLY A N 1
ATOM 1816 C CA . GLY A 1 237 ? 3.871 -13.143 -17.192 1.00 59.38 237 GLY A CA 1
ATOM 1817 C C . GLY A 1 237 ? 5.240 -12.624 -16.734 1.00 59.38 237 GLY A C 1
ATOM 1818 O O . GLY A 1 237 ? 6.013 -13.384 -16.157 1.00 59.38 237 GLY A O 1
ATOM 1819 N N . VAL A 1 238 ? 5.538 -11.337 -16.947 1.00 57.09 238 VAL A N 1
ATOM 1820 C CA . VAL A 1 238 ? 6.735 -10.691 -16.406 1.00 57.09 238 VAL A CA 1
ATOM 1821 C C . VAL A 1 238 ? 6.422 -10.227 -14.988 1.00 57.09 238 VAL A C 1
ATOM 1823 O O . VAL A 1 238 ? 5.655 -9.282 -14.764 1.00 57.09 238 VAL A O 1
ATOM 1826 N N . ALA A 1 239 ? 6.993 -10.936 -14.017 1.00 54.06 239 ALA A N 1
ATOM 1827 C CA . ALA A 1 239 ? 6.896 -10.583 -12.614 1.00 54.06 239 ALA A CA 1
ATOM 1828 C C . ALA A 1 239 ? 7.672 -9.293 -12.338 1.00 54.06 239 ALA A C 1
ATOM 1830 O O . ALA A 1 239 ? 8.877 -9.216 -12.566 1.00 54.06 239 ALA A O 1
ATOM 1831 N N . PHE A 1 240 ? 6.992 -8.285 -11.799 1.00 47.97 240 PHE A N 1
ATOM 1832 C CA . PHE A 1 240 ? 7.673 -7.123 -11.254 1.00 47.97 240 PHE A CA 1
ATOM 1833 C C . PHE A 1 240 ? 8.318 -7.508 -9.923 1.00 47.97 240 PHE A C 1
ATOM 1835 O O . PHE A 1 240 ? 7.609 -7.799 -8.961 1.00 47.97 240 PHE A O 1
ATOM 1842 N N . GLY A 1 241 ? 9.651 -7.518 -9.864 1.00 44.88 241 GLY A N 1
ATOM 1843 C CA . GLY A 1 241 ? 10.369 -7.731 -8.609 1.00 44.88 241 GLY A CA 1
ATOM 1844 C C . GLY A 1 241 ? 10.182 -9.128 -8.012 1.00 44.88 241 GLY A C 1
ATOM 1845 O O . GLY A 1 241 ? 9.894 -9.256 -6.826 1.00 44.88 241 GLY A O 1
ATOM 1846 N N . ALA A 1 242 ? 10.415 -10.176 -8.809 1.00 31.19 242 ALA A N 1
ATOM 1847 C CA . ALA A 1 242 ? 10.782 -11.493 -8.277 1.00 31.19 242 ALA A CA 1
ATOM 1848 C C . ALA A 1 242 ? 12.246 -11.542 -7.783 1.00 31.19 242 ALA A C 1
ATOM 1850 O O . ALA A 1 242 ? 12.806 -12.618 -7.620 1.00 31.19 242 ALA A O 1
ATOM 1851 N N . ALA A 1 243 ? 12.862 -10.389 -7.511 1.00 31.52 243 ALA A N 1
ATOM 1852 C CA . ALA A 1 243 ? 13.895 -10.323 -6.500 1.00 31.52 243 ALA A CA 1
ATOM 1853 C C . ALA A 1 243 ? 13.168 -10.066 -5.173 1.00 31.52 243 ALA A C 1
ATOM 1855 O O . ALA A 1 243 ? 12.578 -8.988 -5.016 1.00 31.52 243 ALA A O 1
ATOM 1856 N N . PRO A 1 244 ? 13.167 -11.007 -4.209 1.00 31.81 244 PRO A N 1
ATOM 1857 C CA . PRO A 1 244 ? 12.904 -10.601 -2.839 1.00 31.81 244 PRO A CA 1
ATOM 1858 C C . PRO A 1 244 ? 13.845 -9.424 -2.572 1.00 31.81 244 PRO A C 1
ATOM 1860 O O . PRO A 1 244 ? 15.014 -9.480 -2.955 1.00 31.81 244 PRO A O 1
ATOM 1863 N N . MET A 1 245 ? 13.373 -8.347 -1.939 1.00 34.03 245 MET A N 1
ATOM 1864 C CA . MET A 1 245 ? 14.337 -7.539 -1.198 1.00 34.03 245 MET A CA 1
ATOM 1865 C C . MET A 1 245 ? 15.034 -8.535 -0.282 1.00 34.03 245 MET A C 1
ATOM 1867 O O . MET A 1 245 ? 14.377 -9.117 0.581 1.00 34.03 245 MET A O 1
ATOM 1871 N N . GLY A 1 246 ? 16.293 -8.826 -0.608 1.00 31.73 246 GLY A N 1
ATOM 1872 C CA . GLY A 1 246 ? 17.079 -9.880 -0.009 1.00 31.73 246 GLY A CA 1
ATOM 1873 C C . GLY A 1 246 ? 17.106 -9.693 1.493 1.00 31.73 246 GLY A C 1
ATOM 1874 O O . GLY A 1 246 ? 17.888 -8.915 2.022 1.00 31.73 246 GLY A O 1
ATOM 1875 N N . PHE A 1 247 ? 16.229 -10.429 2.149 1.00 33.50 247 PHE A N 1
ATOM 1876 C CA . PHE A 1 247 ? 16.464 -11.021 3.446 1.00 33.50 247 PHE A CA 1
ATOM 1877 C C . PHE A 1 247 ? 16.267 -12.521 3.222 1.00 33.50 247 PHE A C 1
ATOM 1879 O O . PHE A 1 247 ? 15.253 -13.101 3.609 1.00 33.50 247 PHE A O 1
ATOM 1886 N N . GLY A 1 248 ? 17.184 -13.089 2.432 1.00 33.19 248 GLY A N 1
ATOM 1887 C CA . GLY A 1 248 ? 17.559 -14.490 2.593 1.00 33.19 248 GLY A CA 1
ATOM 1888 C C . GLY A 1 248 ? 18.412 -14.634 3.844 1.00 33.19 248 GLY A C 1
ATOM 1889 O O . GLY A 1 248 ? 19.083 -13.636 4.203 1.00 33.19 248 GLY A O 1
#

Nearest PDB structures (foldseek):
  7o0z-assembly1_E  TM=6.666E-01  e=1.486E-01  Stutzerimonas stutzeri ATCC 14405 = CCUG 16156
  7znq-assembly1_Y  TM=6.318E-01  e=6.567E-01  Stutzerimonas stutzeri ATCC 14405 = CCUG 16156
  6xjh-assembly1_A  TM=4.432E-01  e=1.779E-01  Staphylococcus aureus
  7znq-assembly1_y  TM=5.034E-01  e=4.002E-01  Stutzerimonas stutzeri ATCC 14405 = CCUG 16156

Solvent-accessible surface area (backbone atoms only — not comparable to full-atom values): 13398 Å² total; per-residue (Å²): 120,76,65,58,62,53,49,53,50,50,50,53,50,50,50,52,50,52,55,52,51,51,50,47,58,58,64,66,62,62,85,86,87,69,71,84,90,45,57,76,63,41,55,57,50,47,54,53,45,51,53,56,43,44,40,52,21,85,78,53,27,55,43,49,41,51,51,51,43,46,58,57,42,42,58,54,42,16,44,50,38,0,43,65,52,5,48,36,53,77,69,45,53,55,61,69,50,64,73,44,86,88,43,62,63,60,53,52,49,56,49,53,51,51,52,50,54,50,51,52,52,52,49,53,50,44,50,54,51,38,52,54,54,39,52,53,50,25,33,74,75,66,73,56,80,81,69,85,72,76,42,76,67,49,56,50,49,53,52,51,38,53,52,41,45,53,60,47,40,46,61,52,36,51,46,1,36,49,34,3,60,76,57,53,21,27,64,40,0,29,53,49,31,50,48,51,56,53,50,51,53,52,50,33,46,63,29,54,57,37,76,73,70,57,34,51,53,43,72,76,38,69,66,44,55,32,47,64,49,53,64,65,35,42,62,97,83,48,59,66,67,83,58,69,83,82,47,109